Protein AF-X1NJM7-F1 (afdb_monomer)

Nearest PDB structures (foldseek):
  5odr-assembly1_A  TM=9.611E-01  e=4.217E-28  Methanothermococcus thermolithotrophicus DSM 2095
  7bke-assembly1_a  TM=9.253E-01  e=6.934E-24  Methanospirillum hungatei JF-1
  7bkd-assembly1_a  TM=9.242E-01  e=1.992E-22  Methanospirillum hungatei JF-1
  6tjr-assembly1_B  TM=9.266E-01  e=6.139E-17  Hyphomicrobium denitrificans
  3l8k-assembly1_A-2  TM=6.359E-01  e=6.821E-04  Saccharolobus solfataricus

Foldseek 3Di:
DQQDPPPPVVPDDCVVVDPDDDDFDAQVQLVRLDGDGQWAQNFPPDVVRDIDGNLVRDCCNVPHNVPDPPVCVVPPVNPDDPPDDDDDDDDDDPDDDDDPDDDWDDLVVVVQACPVNQQQEAALSNLVLCCDCRHPPNRACAGSVPGDHKQEEEEAPQRVDCDPVHNHHLLCLLQSLLVSLVSSCVNPVNHAYEYEAQDRRQPDDCSVVSVVVSVVSVHHYFNWHFRGWDADVPLSWIWTWTAGPVRDIDTDTIRHYYYSTGD

Mean predicted aligned error: 6.22 Å

Organism: NCBI:txid412755

Sequence (263 aa):
GACKVVCPVDTVDLSKVTLRKPRPIKSEFDMGLAPRSSIYIPYPQAVPKIPVIDRETCIHFLKGGDICKSCENFCEAKAIDYEQKDEIKEVDVGAVILSPGFELFDANKKKELGYDRYPNVVSSMQFERILSASGPYIGQLLRPSDEKHPRKVAFIQCVGSREVDQNYCSSVCCMYATKEAIIAKEHQPDLECSIFYIDIRAFGKGFEQYYERAKELGIKYVRCRPSSIKEIPATKNLIVTYHDEKNELQEEEFGMVALSCGL

InterPro domains:
  IPR036188 FAD/NAD(P)-binding domain superfamily [SSF51905] (19-262)
  IPR039650 H(2):CoB-CoM heterodisulfide,ferredoxin reductase subunit A-like [PTHR43498] (21-245)

Radius of gyration: 22.22 Å; Cα contacts (8 Å, |Δi|>4): 422; chains: 1; bounding box: 60×48×60 Å

Solvent-accessible surface area (backbone atoms only — not comparable to full-atom values): 15674 Å² total; per-residue (Å²): 114,63,72,60,61,73,55,96,74,70,80,64,69,56,77,83,76,40,93,65,81,82,80,73,47,58,22,73,81,40,64,55,74,28,70,46,38,29,60,39,54,88,47,99,83,41,82,75,84,58,73,46,73,43,59,92,61,26,56,21,69,71,74,42,66,86,77,45,61,68,68,55,80,71,38,88,83,66,77,76,65,92,82,73,72,92,78,89,79,88,76,95,71,97,76,86,83,92,78,91,79,82,59,73,42,70,54,66,81,41,64,50,59,27,40,89,76,36,64,28,32,38,44,43,70,39,49,52,28,31,53,26,67,92,25,77,48,56,31,41,67,52,28,75,74,75,68,43,71,50,60,27,40,37,35,40,53,56,37,70,22,65,38,90,95,38,69,50,74,58,77,47,46,58,52,52,52,52,47,52,50,49,52,49,28,73,75,36,76,85,44,42,36,38,39,29,27,87,73,86,60,48,85,54,94,65,32,50,62,50,53,51,50,37,44,76,72,60,41,42,76,43,78,26,77,66,74,40,45,46,72,42,86,89,78,54,29,34,37,42,35,35,47,48,97,86,67,48,85,42,76,48,79,22,38,30,36,35,35,26,46,16,93

Secondary structure (DSSP, 8-state):
-TT--S-TT--S-GGGT-SSPP-PEEPTTTTTSSEE-SEE-SSTT-SS---EE-TTT-HHHHH-TTS--HHHHH-TT----TT----------S------------GGG-GGGTTTTSTTEEEHHHHHHHH-TTSTTTT----TTTSPPPSEEEEEEEETSSSSSS-S--SSHHHHHHHHHHHHHHH-TT-EEEEE-S-----STTHHHHHHHHHHTT-EEE-----EEEE-TTT--EEEEEE-TT--EEEEEESEEEEEE--

Structure (mmCIF, N/CA/C/O backbone):
data_AF-X1NJM7-F1
#
_entry.id   AF-X1NJM7-F1
#
loop_
_atom_site.group_PDB
_atom_site.id
_atom_site.type_symbol
_atom_site.label_atom_id
_atom_site.label_alt_id
_atom_site.label_comp_id
_atom_site.label_asym_id
_atom_site.label_entity_id
_atom_site.label_seq_id
_atom_site.pdbx_PDB_ins_code
_atom_site.Cartn_x
_atom_site.Cartn_y
_atom_site.Cartn_z
_atom_site.occupancy
_atom_site.B_iso_or_equiv
_atom_site.auth_seq_id
_atom_site.auth_comp_id
_atom_site.auth_asym_id
_atom_site.auth_atom_id
_atom_site.pdbx_PDB_model_num
ATOM 1 N N . GLY A 1 1 ? 26.100 -12.129 -3.799 1.00 38.66 1 GLY A N 1
ATOM 2 C CA . GLY A 1 1 ? 25.976 -10.852 -4.529 1.00 38.66 1 GLY A CA 1
ATOM 3 C C . GLY A 1 1 ? 24.511 -10.513 -4.719 1.00 38.66 1 GLY A C 1
ATOM 4 O O . GLY A 1 1 ? 23.690 -11.406 -4.556 1.00 38.66 1 GLY A O 1
ATOM 5 N N . ALA A 1 2 ? 24.201 -9.258 -5.047 1.00 41.62 2 ALA A N 1
ATOM 6 C CA . ALA A 1 2 ? 22.858 -8.659 -5.129 1.00 41.62 2 ALA A CA 1
ATOM 7 C C . ALA A 1 2 ? 21.846 -9.347 -6.082 1.00 41.62 2 ALA A C 1
ATOM 9 O O . ALA A 1 2 ? 20.680 -8.975 -6.116 1.00 41.62 2 ALA A O 1
ATOM 10 N N . CYS A 1 3 ? 22.260 -10.388 -6.812 1.00 45.06 3 CYS A N 1
ATOM 11 C CA . CYS A 1 3 ? 21.383 -11.213 -7.652 1.00 45.06 3 CYS A CA 1
ATOM 12 C C . CYS A 1 3 ? 20.912 -12.510 -6.972 1.00 45.06 3 CYS A C 1
ATOM 14 O O . CYS A 1 3 ? 20.221 -13.310 -7.593 1.00 45.06 3 CYS A O 1
ATOM 16 N N . LYS A 1 4 ? 21.276 -12.742 -5.704 1.00 45.34 4 LYS A N 1
ATOM 17 C CA . LYS A 1 4 ? 20.688 -13.822 -4.915 1.00 45.34 4 LYS A CA 1
ATOM 18 C C . LYS A 1 4 ? 19.403 -13.292 -4.282 1.00 45.34 4 LYS A C 1
ATOM 20 O O . LYS A 1 4 ? 19.452 -12.709 -3.201 1.00 45.34 4 LYS A O 1
ATOM 25 N N . VAL A 1 5 ? 18.265 -13.532 -4.942 1.00 48.22 5 VAL A N 1
ATOM 26 C CA . VAL A 1 5 ? 17.050 -13.885 -4.192 1.00 48.22 5 VAL A CA 1
ATOM 27 C C . VAL A 1 5 ? 17.524 -14.959 -3.224 1.00 48.22 5 VAL A C 1
ATOM 29 O O . VAL A 1 5 ? 18.094 -15.958 -3.674 1.00 48.22 5 VAL A O 1
ATOM 32 N N . VAL A 1 6 ? 17.480 -14.664 -1.921 1.00 41.25 6 VAL A N 1
ATOM 33 C CA . VAL A 1 6 ? 17.869 -15.593 -0.853 1.00 41.25 6 VAL A CA 1
ATOM 34 C C . VAL A 1 6 ? 17.368 -16.967 -1.273 1.00 41.25 6 VAL A C 1
ATOM 36 O O . VAL A 1 6 ? 16.200 -17.089 -1.615 1.00 41.25 6 VAL A O 1
ATOM 39 N N . CYS A 1 7 ? 18.311 -17.902 -1.428 1.00 33.78 7 CYS A N 1
ATOM 40 C CA . CYS A 1 7 ? 18.122 -19.210 -2.052 1.00 33.78 7 CYS A CA 1
ATOM 41 C C . CYS A 1 7 ? 16.678 -19.702 -1.839 1.00 33.78 7 CYS A C 1
ATOM 43 O O . CYS A 1 7 ? 16.351 -19.978 -0.690 1.00 33.78 7 CYS A O 1
ATOM 45 N N . PRO A 1 8 ? 15.815 -19.802 -2.872 1.00 35.88 8 PRO A N 1
ATOM 46 C CA . PRO A 1 8 ? 14.386 -20.104 -2.681 1.00 35.88 8 PRO A CA 1
ATOM 47 C C . PRO A 1 8 ? 14.126 -21.516 -2.123 1.00 35.88 8 PRO A C 1
ATOM 49 O O . PRO A 1 8 ? 12.986 -21.940 -1.993 1.00 35.88 8 PRO A O 1
ATOM 52 N N . VAL A 1 9 ? 15.199 -22.249 -1.820 1.00 32.56 9 VAL A N 1
ATOM 53 C CA . VAL A 1 9 ? 15.246 -23.616 -1.306 1.00 32.56 9 VAL A CA 1
ATOM 54 C C . VAL A 1 9 ? 16.167 -23.737 -0.074 1.00 32.56 9 VAL A C 1
ATOM 56 O O . VAL A 1 9 ? 16.620 -24.835 0.236 1.00 32.56 9 VAL A O 1
ATOM 59 N N . ASP A 1 10 ? 16.510 -22.622 0.597 1.00 41.59 10 ASP A N 1
ATOM 60 C CA . ASP A 1 10 ? 17.305 -22.553 1.847 1.00 41.59 10 ASP A CA 1
ATOM 61 C C . ASP A 1 10 ? 18.642 -23.327 1.851 1.00 41.59 10 ASP A C 1
ATOM 63 O O . ASP A 1 10 ? 19.262 -23.572 2.884 1.00 41.59 10 ASP A O 1
ATOM 67 N N . THR A 1 11 ? 19.167 -23.677 0.679 1.00 37.62 11 THR A N 1
ATOM 68 C CA . THR A 1 11 ? 20.306 -24.603 0.555 1.00 37.62 11 THR A CA 1
ATOM 69 C C . THR A 1 11 ? 21.649 -23.948 0.873 1.00 37.62 11 THR A C 1
ATOM 71 O O . THR A 1 11 ? 22.675 -24.619 0.957 1.00 37.62 11 THR A O 1
ATOM 74 N N . VAL A 1 12 ? 21.679 -22.622 1.035 1.00 45.59 12 VAL A N 1
ATOM 75 C CA . VAL A 1 12 ? 22.904 -21.879 1.331 1.00 45.59 12 VAL A CA 1
ATOM 76 C C . VAL A 1 12 ? 22.687 -20.957 2.516 1.00 45.59 12 VAL A C 1
ATOM 78 O O . VAL A 1 12 ? 22.125 -19.869 2.381 1.00 45.59 12 VAL A O 1
ATOM 81 N N . ASP A 1 13 ? 23.244 -21.375 3.644 1.00 51.91 13 ASP A N 1
ATOM 82 C CA . ASP A 1 13 ? 23.342 -20.582 4.859 1.00 51.91 13 ASP A CA 1
ATOM 83 C C . ASP A 1 13 ? 24.262 -19.365 4.641 1.00 51.91 13 ASP A C 1
ATOM 85 O O . ASP A 1 13 ? 25.486 -19.475 4.529 1.00 51.91 13 ASP A O 1
ATOM 89 N N . LEU A 1 14 ? 23.654 -18.180 4.550 1.00 53.22 14 LEU A N 1
ATOM 90 C CA . LEU A 1 14 ? 24.351 -16.912 4.322 1.00 53.22 14 LEU A CA 1
ATOM 91 C C . LEU A 1 14 ? 25.216 -16.481 5.514 1.00 53.22 14 LEU A C 1
ATOM 93 O O . LEU A 1 14 ? 26.167 -15.724 5.303 1.00 53.22 14 LEU A O 1
ATOM 97 N N . SER A 1 15 ? 24.953 -16.993 6.724 1.00 57.44 15 SER A N 1
ATOM 98 C CA . SER A 1 15 ? 25.778 -16.716 7.910 1.00 57.44 15 SER A CA 1
ATOM 99 C C . SER A 1 15 ? 27.194 -17.287 7.779 1.00 57.44 15 SER A C 1
ATOM 101 O O . SER A 1 15 ? 28.139 -16.748 8.352 1.00 57.44 15 SER A O 1
ATOM 103 N N . LYS A 1 16 ? 27.361 -18.316 6.937 1.00 52.12 16 LYS A N 1
ATOM 104 C CA . LYS A 1 16 ? 28.657 -18.925 6.602 1.00 52.12 16 LYS A CA 1
ATOM 105 C C . LYS A 1 16 ? 29.418 -18.178 5.503 1.00 52.12 16 LYS A C 1
ATOM 107 O O . LYS A 1 16 ? 30.585 -18.470 5.271 1.00 52.12 16 LYS A O 1
ATOM 112 N N . VAL A 1 17 ? 28.771 -17.233 4.813 1.00 55.84 17 VAL A N 1
ATOM 113 C CA . VAL A 1 17 ? 29.338 -16.503 3.662 1.00 55.84 17 VAL A CA 1
ATOM 114 C C . VAL A 1 17 ? 29.659 -15.052 4.017 1.00 55.84 17 VAL A C 1
ATOM 116 O O . VAL A 1 17 ? 30.619 -14.481 3.502 1.00 55.84 17 VAL A O 1
ATOM 119 N N . THR A 1 18 ? 28.873 -14.421 4.890 1.00 54.53 18 THR A N 1
ATOM 120 C CA . THR A 1 18 ? 29.151 -13.060 5.347 1.00 54.53 18 THR A CA 1
ATOM 121 C C . THR A 1 18 ? 28.592 -12.796 6.741 1.00 54.53 18 THR A C 1
ATOM 123 O O . THR A 1 18 ? 27.470 -13.172 7.062 1.00 54.53 18 THR A O 1
ATOM 126 N N . LEU A 1 19 ? 29.370 -12.077 7.554 1.00 58.91 19 LEU A N 1
ATOM 127 C CA . LEU A 1 19 ? 28.942 -11.580 8.867 1.00 58.91 19 LEU A CA 1
ATOM 128 C C . LEU A 1 19 ? 27.980 -10.381 8.761 1.00 58.91 19 LEU A C 1
ATOM 130 O O . LEU A 1 19 ? 27.402 -9.958 9.760 1.00 58.91 19 LEU A O 1
ATOM 134 N N . ARG A 1 20 ? 27.819 -9.788 7.568 1.00 59.06 20 ARG A N 1
ATOM 135 C CA . ARG A 1 20 ? 26.927 -8.641 7.356 1.00 59.06 20 ARG A CA 1
ATOM 136 C C . ARG A 1 20 ? 25.545 -9.126 6.939 1.00 59.06 20 ARG A C 1
ATOM 138 O O . ARG A 1 20 ? 25.411 -9.796 5.919 1.00 59.06 20 ARG A O 1
ATOM 145 N N . LYS A 1 21 ? 24.508 -8.717 7.678 1.00 60.12 21 LYS A N 1
ATOM 146 C CA . LYS A 1 21 ? 23.117 -8.989 7.298 1.00 60.12 21 LYS A CA 1
ATOM 147 C C . LYS A 1 21 ? 22.850 -8.371 5.914 1.00 60.12 21 LYS A C 1
ATOM 149 O O . LYS A 1 21 ? 23.055 -7.161 5.759 1.00 60.12 21 LYS A O 1
ATOM 154 N N . PRO A 1 22 ? 22.447 -9.159 4.903 1.00 64.56 22 PRO A N 1
ATOM 155 C CA . PRO A 1 22 ? 22.150 -8.619 3.586 1.00 64.56 22 PRO A CA 1
ATOM 156 C C . PRO A 1 22 ? 20.999 -7.620 3.709 1.00 64.56 22 PRO A C 1
ATOM 158 O O . PRO A 1 22 ? 19.989 -7.906 4.352 1.00 64.56 22 PRO A O 1
ATOM 161 N N . ARG A 1 23 ? 21.165 -6.432 3.121 1.00 72.06 23 ARG A N 1
ATOM 162 C CA . ARG A 1 23 ? 20.067 -5.477 2.963 1.00 72.06 23 ARG A CA 1
ATOM 163 C C . ARG A 1 23 ? 19.338 -5.837 1.671 1.00 72.06 23 ARG A C 1
ATOM 165 O O . ARG A 1 23 ? 19.955 -5.706 0.613 1.00 72.06 23 ARG A O 1
ATOM 172 N N . PRO A 1 24 ? 18.098 -6.345 1.738 1.00 80.38 24 PRO A N 1
ATOM 173 C CA . PRO A 1 24 ? 17.343 -6.635 0.532 1.00 80.38 24 PRO A CA 1
ATOM 174 C C . PRO A 1 24 ? 17.036 -5.341 -0.222 1.00 80.38 24 PRO A C 1
ATOM 176 O O . PRO A 1 24 ? 16.770 -4.307 0.394 1.00 80.38 24 PRO A O 1
ATOM 179 N N . ILE A 1 25 ? 17.053 -5.415 -1.550 1.00 87.69 25 ILE A N 1
ATOM 180 C CA . ILE A 1 25 ? 16.510 -4.357 -2.403 1.00 87.69 25 ILE A CA 1
ATOM 181 C C . ILE A 1 25 ? 14.995 -4.483 -2.313 1.00 87.69 25 ILE A C 1
ATOM 183 O O . ILE A 1 25 ? 14.463 -5.569 -2.525 1.00 87.69 25 ILE A O 1
ATOM 187 N N . LYS A 1 26 ? 14.308 -3.409 -1.939 1.00 90.69 26 LYS A N 1
ATOM 188 C CA . LYS A 1 26 ? 12.853 -3.404 -1.775 1.00 90.69 26 LYS A CA 1
ATOM 189 C C . LYS A 1 26 ? 12.176 -3.246 -3.141 1.00 90.69 26 LYS A C 1
ATOM 191 O O . LYS A 1 26 ? 12.598 -2.407 -3.923 1.00 90.69 26 LYS A O 1
ATOM 196 N N . SER A 1 27 ? 11.154 -4.054 -3.413 1.00 92.94 27 SER A N 1
ATOM 197 C CA . SER A 1 27 ? 10.337 -3.973 -4.631 1.00 92.94 27 SER A CA 1
ATOM 198 C C . SER A 1 27 ? 9.467 -2.716 -4.601 1.00 92.94 27 SER A C 1
ATOM 200 O O . SER A 1 27 ? 8.659 -2.547 -3.689 1.00 92.94 27 SER A O 1
ATOM 202 N N . GLU A 1 28 ? 9.615 -1.841 -5.593 1.00 93.38 28 GLU A N 1
ATOM 203 C CA . GLU A 1 28 ? 8.786 -0.646 -5.773 1.00 93.38 28 GLU A CA 1
ATOM 204 C C . GLU A 1 28 ? 7.345 -1.042 -6.111 1.00 93.38 28 GLU A C 1
ATOM 206 O O . GLU A 1 28 ? 6.402 -0.469 -5.573 1.00 93.38 28 GLU A O 1
ATOM 211 N N . PHE A 1 29 ? 7.175 -2.085 -6.933 1.00 94.44 29 PHE A N 1
ATOM 212 C CA . PHE A 1 29 ? 5.866 -2.625 -7.305 1.00 94.44 29 PHE A CA 1
ATOM 213 C C . PHE A 1 29 ? 5.094 -3.179 -6.098 1.00 94.44 29 PHE A C 1
ATOM 215 O O . PHE A 1 29 ? 3.882 -3.006 -5.996 1.00 94.44 29 PHE A O 1
ATOM 222 N N . ASP A 1 30 ? 5.792 -3.807 -5.147 1.00 95.19 30 ASP A N 1
ATOM 223 C CA . ASP A 1 30 ? 5.197 -4.320 -3.905 1.00 95.19 30 ASP A CA 1
ATOM 224 C C . ASP A 1 30 ? 5.251 -3.315 -2.751 1.00 95.19 30 ASP A C 1
ATOM 226 O O . ASP A 1 30 ? 5.131 -3.699 -1.586 1.00 95.19 30 ASP A O 1
ATOM 230 N N . MET A 1 31 ? 5.449 -2.027 -3.052 1.00 94.75 31 MET A N 1
ATOM 231 C CA . MET A 1 31 ? 5.455 -0.939 -2.069 1.00 94.75 31 MET A CA 1
ATOM 232 C C . MET A 1 31 ? 6.424 -1.185 -0.896 1.00 94.75 31 MET A C 1
ATOM 234 O O . MET A 1 31 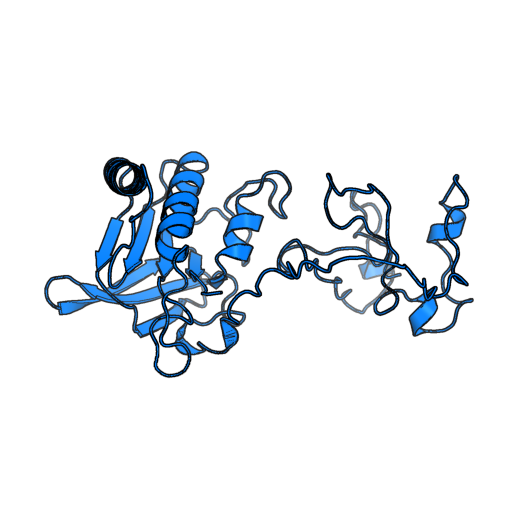? 6.162 -0.834 0.259 1.00 94.75 31 MET A O 1
ATOM 238 N N . GLY A 1 32 ? 7.547 -1.837 -1.194 1.00 92.88 32 GLY A N 1
ATOM 239 C CA . GLY A 1 32 ? 8.618 -2.166 -0.264 1.00 92.88 32 GLY A CA 1
ATOM 240 C C . GLY A 1 32 ? 8.329 -3.279 0.745 1.00 92.88 32 GLY A C 1
ATOM 241 O O . GLY A 1 32 ? 9.128 -3.450 1.670 1.00 92.88 32 GLY A O 1
ATOM 242 N N . LEU A 1 33 ? 7.236 -4.029 0.567 1.00 92.88 33 LEU A N 1
ATOM 243 C CA . LEU A 1 33 ? 6.871 -5.178 1.404 1.00 92.88 33 LEU A CA 1
ATOM 244 C C . LEU A 1 33 ? 7.690 -6.433 1.077 1.00 92.88 33 LEU A C 1
ATOM 246 O O . LEU A 1 33 ? 8.030 -7.194 1.978 1.00 92.88 33 LEU A O 1
ATOM 250 N N . ALA A 1 34 ? 8.034 -6.633 -0.198 1.00 91.31 34 ALA A N 1
ATOM 251 C CA . ALA A 1 34 ? 8.859 -7.752 -0.649 1.00 91.31 34 ALA A CA 1
ATOM 252 C C . ALA A 1 34 ? 10.243 -7.299 -1.137 1.00 91.31 34 ALA A C 1
ATOM 254 O O . ALA A 1 34 ? 10.409 -6.177 -1.632 1.00 91.31 34 ALA A O 1
ATOM 255 N N . PRO A 1 35 ? 11.254 -8.177 -1.032 1.00 89.94 35 PRO A N 1
ATOM 256 C CA . PRO A 1 35 ? 12.530 -7.976 -1.693 1.00 89.94 35 PRO A CA 1
ATOM 257 C C . PRO A 1 35 ? 12.433 -8.260 -3.203 1.00 89.94 35 PRO A C 1
ATOM 259 O O . PRO A 1 35 ? 11.665 -9.115 -3.636 1.00 89.94 35 PRO A O 1
ATOM 262 N N . ARG A 1 36 ? 13.295 -7.623 -3.998 1.00 87.88 36 ARG A N 1
ATOM 263 C CA . ARG A 1 36 ? 13.581 -7.980 -5.396 1.00 87.88 36 ARG A CA 1
ATOM 264 C C . ARG A 1 36 ? 15.084 -8.133 -5.633 1.00 87.88 36 ARG A C 1
ATOM 266 O O . ARG A 1 36 ? 15.906 -7.733 -4.809 1.00 87.88 36 ARG A O 1
ATOM 273 N N . SER A 1 37 ? 15.456 -8.718 -6.764 1.00 83.88 37 SER A N 1
ATOM 274 C CA . SER A 1 37 ? 16.838 -8.765 -7.254 1.00 83.88 37 SER A CA 1
ATOM 275 C C . SER A 1 37 ? 17.181 -7.541 -8.111 1.00 83.88 37 SER A C 1
ATOM 277 O O . SER A 1 37 ? 16.296 -6.853 -8.618 1.00 83.88 37 SER A O 1
ATOM 279 N N . SER A 1 38 ? 18.480 -7.280 -8.313 1.00 86.19 38 SER A N 1
ATOM 280 C CA . SER A 1 38 ? 18.936 -6.227 -9.241 1.00 86.19 38 SER A CA 1
ATOM 281 C C . SER A 1 38 ? 18.581 -6.516 -10.701 1.00 86.19 38 SER A C 1
ATOM 283 O O . SER A 1 38 ? 18.388 -5.584 -11.468 1.00 86.19 38 SER A O 1
ATOM 285 N N . ILE A 1 39 ? 18.484 -7.792 -11.088 1.00 87.81 39 ILE A N 1
ATOM 286 C CA . ILE A 1 39 ? 17.881 -8.211 -12.359 1.00 87.81 39 ILE A CA 1
ATOM 287 C C . ILE A 1 39 ? 16.496 -8.776 -12.066 1.00 87.81 39 ILE A C 1
ATOM 289 O O . ILE A 1 39 ? 16.384 -9.724 -11.289 1.00 87.81 39 ILE A O 1
ATOM 293 N N . TYR A 1 40 ? 15.442 -8.182 -12.610 1.00 88.25 40 TYR A N 1
ATOM 294 C CA . TYR A 1 40 ? 14.067 -8.538 -12.254 1.00 88.25 40 TYR A CA 1
ATOM 295 C C . TYR A 1 40 ? 13.096 -8.259 -13.402 1.00 88.25 40 TYR A C 1
ATOM 297 O O . TYR A 1 40 ? 13.412 -7.533 -14.340 1.00 88.25 40 TYR A O 1
ATOM 305 N N . ILE A 1 41 ? 11.908 -8.855 -13.323 1.00 89.38 41 ILE A N 1
ATOM 306 C CA . ILE A 1 41 ? 10.748 -8.472 -14.131 1.00 89.38 41 ILE A CA 1
ATOM 307 C C . ILE A 1 41 ? 9.829 -7.677 -13.192 1.00 89.38 41 ILE A C 1
ATOM 309 O O . ILE A 1 41 ? 9.587 -8.172 -12.090 1.00 89.38 41 ILE A O 1
ATOM 313 N N . PRO A 1 42 ? 9.320 -6.488 -13.578 1.00 87.38 42 PRO A N 1
ATOM 314 C CA . PRO A 1 42 ? 8.566 -5.618 -12.668 1.00 87.38 42 PRO A CA 1
ATOM 315 C C . PRO A 1 42 ? 7.395 -6.305 -11.956 1.00 87.38 42 PRO A C 1
ATOM 317 O O . PRO A 1 42 ? 7.202 -6.111 -10.762 1.00 87.38 42 PRO A O 1
ATOM 320 N N . TYR A 1 43 ? 6.637 -7.131 -12.682 1.00 89.94 43 TYR A N 1
ATOM 321 C CA . 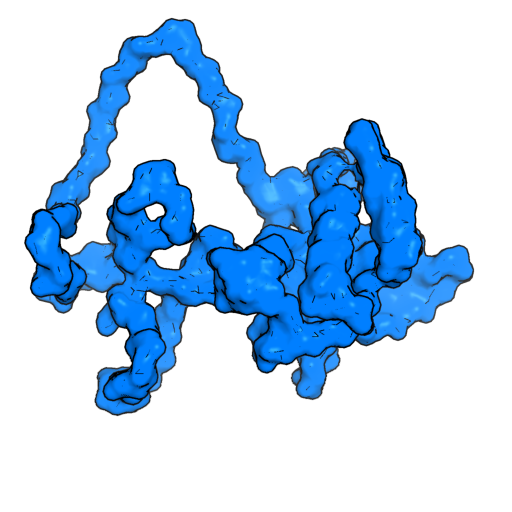TYR A 1 43 ? 5.574 -7.979 -12.142 1.00 89.94 43 TYR A CA 1
ATOM 322 C C . TYR A 1 43 ? 5.321 -9.183 -13.071 1.00 89.94 43 TYR A C 1
ATOM 324 O O . TYR A 1 43 ? 5.717 -9.144 -14.241 1.00 89.94 43 TYR A O 1
ATOM 332 N N . PRO A 1 44 ? 4.665 -10.268 -12.613 1.00 87.75 44 PRO A N 1
ATOM 333 C CA . PRO A 1 44 ? 4.607 -11.530 -13.367 1.00 87.75 44 PRO A CA 1
ATOM 334 C C . PRO A 1 44 ? 3.952 -11.442 -14.758 1.00 87.75 44 PRO A C 1
ATOM 336 O O . PRO A 1 44 ? 4.296 -12.216 -15.658 1.00 87.75 44 PRO A O 1
ATOM 339 N N . GLN A 1 45 ? 3.021 -10.502 -14.936 1.00 92.31 45 GLN A N 1
ATOM 340 C CA . GLN A 1 45 ? 2.278 -10.247 -16.174 1.00 92.31 45 GLN A CA 1
ATOM 341 C C . GLN A 1 45 ? 2.785 -9.011 -16.941 1.00 92.31 45 GLN A C 1
ATOM 343 O O . GLN A 1 45 ? 2.045 -8.473 -17.759 1.00 92.31 45 GLN A O 1
ATOM 348 N N . ALA A 1 46 ? 4.012 -8.543 -16.680 1.00 92.19 46 ALA A N 1
ATOM 349 C CA . ALA A 1 46 ? 4.569 -7.365 -17.346 1.00 92.19 46 ALA A CA 1
ATOM 350 C C . ALA A 1 46 ? 4.525 -7.474 -18.878 1.00 92.19 46 ALA A C 1
ATOM 352 O O . ALA A 1 46 ? 4.801 -8.534 -19.446 1.00 92.19 46 ALA A O 1
ATOM 353 N N . VAL A 1 47 ? 4.199 -6.358 -19.537 1.00 95.25 47 VAL A N 1
ATOM 354 C CA . VAL A 1 47 ? 4.188 -6.226 -20.998 1.00 95.25 47 VAL A CA 1
ATOM 355 C C . VAL A 1 47 ? 5.029 -5.006 -21.391 1.00 95.25 47 VAL A C 1
ATOM 357 O O . VAL A 1 47 ? 4.675 -3.895 -20.998 1.00 95.25 47 VAL A O 1
ATOM 360 N N . PRO A 1 48 ? 6.112 -5.180 -22.171 1.00 93.31 48 PRO A N 1
ATOM 361 C CA . PRO A 1 48 ? 6.683 -6.456 -22.619 1.00 93.31 48 PRO A CA 1
ATOM 362 C C . PRO A 1 48 ? 7.218 -7.308 -21.453 1.00 93.31 48 PRO A C 1
ATOM 364 O O . PRO A 1 48 ? 7.713 -6.781 -20.458 1.00 93.31 48 PRO A O 1
ATOM 367 N N . LYS A 1 49 ? 7.142 -8.642 -21.580 1.00 88.75 49 LYS A N 1
ATOM 368 C CA . LYS A 1 49 ? 7.604 -9.586 -20.545 1.00 88.75 49 LYS A CA 1
ATOM 369 C C . LYS A 1 49 ? 9.118 -9.795 -20.620 1.00 88.75 49 LYS A C 1
ATOM 371 O O . LYS A 1 49 ? 9.590 -10.887 -20.929 1.00 88.75 49 LYS A O 1
ATOM 376 N N . ILE A 1 50 ? 9.867 -8.725 -20.376 1.00 88.31 50 ILE A N 1
ATOM 377 C CA . ILE A 1 50 ? 11.330 -8.693 -20.445 1.00 88.31 50 ILE A CA 1
ATOM 378 C C . ILE A 1 50 ? 11.928 -8.305 -19.086 1.00 88.31 50 ILE A C 1
ATOM 380 O O . ILE A 1 50 ? 11.345 -7.486 -18.371 1.00 88.31 50 ILE A O 1
ATOM 384 N N . PRO A 1 51 ? 13.066 -8.900 -18.694 1.00 88.25 51 PRO A N 1
ATOM 385 C CA . PRO A 1 51 ? 13.772 -8.501 -17.488 1.00 88.25 51 PRO A CA 1
ATOM 386 C C . PRO A 1 51 ? 14.537 -7.192 -17.703 1.00 88.25 51 PRO A C 1
ATOM 388 O O . PRO A 1 51 ? 14.980 -6.889 -18.809 1.00 88.25 51 PRO A O 1
ATOM 391 N N . VAL A 1 52 ? 14.749 -6.457 -16.615 1.00 91.25 52 VAL A N 1
ATOM 392 C CA . VAL A 1 52 ? 15.572 -5.244 -16.566 1.00 91.25 52 VAL A CA 1
ATOM 393 C C . VAL A 1 52 ? 16.669 -5.397 -15.518 1.00 91.25 52 VAL A C 1
ATOM 395 O O . VAL A 1 52 ? 16.481 -6.074 -14.504 1.00 91.25 52 VAL A O 1
ATOM 398 N N . ILE A 1 53 ? 17.824 -4.776 -15.766 1.00 88.94 53 ILE A N 1
ATOM 399 C CA . ILE A 1 53 ? 18.903 -4.657 -14.781 1.00 88.94 53 ILE A CA 1
ATOM 400 C C . ILE A 1 53 ? 18.865 -3.245 -14.208 1.00 88.94 53 ILE A C 1
ATOM 402 O O . ILE A 1 53 ? 19.111 -2.267 -14.908 1.00 88.94 53 ILE A O 1
ATOM 406 N N . ASP A 1 54 ? 18.604 -3.156 -12.914 1.00 90.44 54 ASP A N 1
ATOM 407 C CA . ASP A 1 54 ? 18.709 -1.923 -12.152 1.00 90.44 54 ASP A CA 1
ATOM 408 C C . ASP A 1 54 ? 20.186 -1.600 -11.879 1.00 90.44 54 ASP A C 1
ATOM 410 O O . ASP A 1 54 ? 20.887 -2.298 -11.134 1.00 90.44 54 ASP A O 1
ATOM 414 N N . ARG A 1 55 ? 20.661 -0.532 -12.525 1.00 90.19 55 ARG A N 1
ATOM 415 C CA . ARG A 1 55 ? 22.054 -0.075 -12.468 1.00 90.19 55 ARG A CA 1
ATOM 416 C C . ARG A 1 55 ? 22.433 0.509 -11.111 1.00 90.19 55 ARG A C 1
ATOM 418 O O . ARG A 1 55 ? 23.604 0.445 -10.748 1.00 90.19 55 ARG A O 1
ATOM 425 N N . GL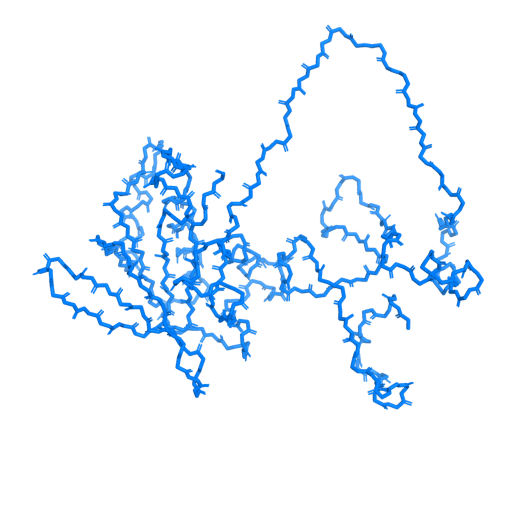U A 1 56 ? 21.469 1.022 -10.351 1.00 89.31 56 GLU A N 1
ATOM 426 C CA . GLU A 1 56 ? 21.707 1.647 -9.047 1.00 89.31 56 GLU A CA 1
ATOM 427 C C . GLU A 1 56 ? 21.922 0.615 -7.939 1.00 89.31 56 GLU A C 1
ATOM 429 O O . GLU A 1 56 ? 22.485 0.926 -6.891 1.00 89.31 56 GLU A O 1
ATOM 434 N N . THR A 1 57 ? 21.511 -0.635 -8.164 1.00 85.88 57 THR A N 1
ATOM 435 C CA . THR A 1 57 ? 21.682 -1.718 -7.186 1.00 85.88 57 THR A CA 1
ATOM 436 C C . THR A 1 57 ? 22.615 -2.831 -7.658 1.00 85.88 57 THR A C 1
ATOM 438 O O . THR A 1 57 ? 23.157 -3.582 -6.839 1.00 85.88 57 THR A O 1
ATOM 441 N N . CYS A 1 58 ? 22.843 -2.953 -8.966 1.00 83.31 58 CYS A N 1
ATOM 442 C CA . CYS A 1 58 ? 23.693 -3.991 -9.532 1.00 83.31 58 CYS A CA 1
ATOM 443 C C . CYS A 1 58 ? 25.178 -3.770 -9.195 1.00 83.31 58 CYS A C 1
ATOM 445 O O . CYS A 1 58 ? 25.782 -2.750 -9.521 1.00 83.31 58 CYS A O 1
ATOM 447 N N . ILE A 1 59 ? 25.811 -4.788 -8.600 1.00 83.69 59 ILE A N 1
ATOM 448 C CA . ILE A 1 59 ? 27.224 -4.736 -8.175 1.00 83.69 59 ILE A CA 1
ATOM 449 C C . ILE A 1 59 ? 28.179 -4.475 -9.349 1.00 83.69 59 ILE A C 1
ATOM 451 O O . ILE A 1 59 ? 29.194 -3.811 -9.146 1.00 83.69 59 ILE A O 1
ATOM 455 N N . HIS A 1 60 ? 27.855 -4.982 -10.543 1.00 82.81 60 HIS A N 1
ATOM 456 C CA . HIS A 1 60 ? 28.624 -4.747 -11.768 1.00 82.81 60 HIS A CA 1
ATOM 457 C C . HIS A 1 60 ? 28.831 -3.246 -12.010 1.00 82.81 60 HIS A C 1
ATOM 459 O O . HIS A 1 60 ? 29.960 -2.777 -12.121 1.00 82.81 60 HIS A O 1
ATOM 465 N N . PHE A 1 61 ? 27.732 -2.487 -12.008 1.00 85.75 61 PHE A N 1
ATOM 466 C CA . PHE A 1 61 ? 27.744 -1.050 -12.261 1.00 85.75 61 PHE A CA 1
ATOM 467 C C . PHE A 1 61 ? 28.251 -0.252 -11.052 1.00 85.75 61 PHE A C 1
ATOM 469 O O . PHE A 1 61 ? 28.968 0.728 -11.223 1.00 85.75 61 PHE A O 1
ATOM 476 N N . LEU A 1 62 ? 27.957 -0.696 -9.826 1.00 85.75 62 LEU A N 1
ATOM 477 C CA . LEU A 1 62 ? 28.348 0.024 -8.609 1.00 85.75 62 LEU A CA 1
ATOM 478 C C . LEU A 1 62 ? 29.836 -0.064 -8.253 1.00 85.75 62 LEU A C 1
ATOM 480 O O . LEU A 1 62 ? 30.360 0.850 -7.619 1.00 85.75 62 LEU A O 1
ATOM 484 N N . LYS A 1 63 ? 30.506 -1.187 -8.545 1.00 79.88 63 LYS A N 1
ATOM 485 C CA . LYS A 1 63 ? 31.878 -1.441 -8.065 1.00 79.88 63 LYS A CA 1
ATOM 486 C C . LYS A 1 63 ? 32.920 -1.628 -9.171 1.00 79.88 63 LYS A C 1
ATOM 488 O O . LYS A 1 63 ? 34.098 -1.736 -8.845 1.00 79.88 63 LYS A O 1
ATOM 493 N N . GLY A 1 64 ? 32.511 -1.641 -10.437 1.00 72.25 64 GLY A N 1
ATOM 494 C CA . GLY A 1 64 ? 33.385 -1.861 -11.590 1.00 72.25 64 GLY A CA 1
ATOM 495 C C . GLY A 1 64 ? 33.067 -3.183 -12.289 1.00 72.25 64 GLY A C 1
ATOM 496 O O . GLY A 1 64 ? 32.944 -4.225 -11.636 1.00 72.25 64 GLY A O 1
ATOM 497 N N . GLY A 1 65 ? 32.928 -3.125 -13.617 1.00 69.25 65 GLY A N 1
ATOM 498 C CA . GLY A 1 65 ? 32.264 -4.146 -14.438 1.00 69.25 65 GLY A CA 1
ATOM 499 C C . GLY A 1 65 ? 32.830 -5.568 -14.353 1.00 69.25 65 GLY A C 1
ATOM 500 O O . GLY A 1 65 ? 32.116 -6.541 -14.587 1.00 69.25 65 GLY A O 1
ATOM 501 N N . ASP A 1 66 ? 34.076 -5.751 -13.930 1.00 71.38 66 ASP A N 1
ATOM 502 C CA . ASP A 1 66 ? 34.670 -7.092 -13.846 1.00 71.38 66 ASP A CA 1
ATOM 503 C C . ASP A 1 66 ? 34.392 -7.821 -12.524 1.00 71.38 66 ASP A C 1
ATOM 505 O O . ASP A 1 66 ? 34.671 -9.011 -12.394 1.00 71.38 66 ASP A O 1
ATOM 509 N N . ILE A 1 67 ? 33.785 -7.153 -11.537 1.00 78.19 67 ILE A N 1
ATOM 510 C CA . ILE A 1 67 ? 33.548 -7.748 -10.212 1.00 78.19 67 ILE A CA 1
ATOM 511 C C . ILE A 1 67 ? 32.395 -8.757 -10.229 1.00 78.19 67 ILE A C 1
ATOM 513 O O . ILE A 1 67 ? 32.390 -9.712 -9.450 1.00 78.19 67 ILE A O 1
ATOM 517 N N . CYS A 1 68 ? 31.377 -8.542 -11.065 1.00 77.06 68 CYS A N 1
ATOM 518 C CA . CYS A 1 68 ? 30.183 -9.380 -11.070 1.00 77.06 68 CYS A CA 1
ATOM 519 C C . CYS A 1 68 ? 29.568 -9.475 -12.469 1.00 77.06 68 CYS A C 1
ATOM 521 O O . CYS A 1 68 ? 28.943 -8.530 -12.933 1.00 77.06 68 CYS A O 1
ATOM 523 N N . LYS A 1 69 ? 29.670 -10.656 -13.086 1.00 80.38 69 LYS A N 1
ATOM 524 C CA . LYS A 1 69 ? 28.975 -11.036 -14.335 1.00 80.38 69 LYS A CA 1
ATOM 525 C C . LYS A 1 69 ? 28.198 -12.347 -14.180 1.00 80.38 69 LYS A C 1
ATOM 527 O O . LYS A 1 69 ? 27.990 -13.111 -15.110 1.00 80.38 69 LYS A O 1
ATOM 532 N N . SER A 1 70 ? 27.781 -12.648 -12.948 1.00 81.50 70 SER A N 1
ATOM 533 C CA . SER A 1 70 ? 27.195 -13.953 -12.629 1.00 81.50 70 SER A CA 1
ATOM 534 C C . SER A 1 70 ? 25.931 -14.249 -13.433 1.00 81.50 70 SER A C 1
ATOM 536 O O . SER A 1 70 ? 25.739 -15.400 -13.794 1.00 81.50 70 SER A O 1
ATOM 538 N N . CYS A 1 71 ? 25.065 -13.262 -13.685 1.00 79.50 71 CYS A N 1
ATOM 539 C CA . CYS A 1 71 ? 23.827 -13.486 -14.434 1.00 79.50 71 CYS A CA 1
ATOM 540 C C . CYS A 1 71 ? 24.076 -13.798 -15.916 1.00 79.50 71 CYS A C 1
ATOM 542 O O . CYS A 1 71 ? 23.320 -14.580 -16.481 1.00 79.50 71 CYS A O 1
ATOM 544 N N . GLU A 1 72 ? 25.141 -13.262 -16.515 1.00 82.06 72 GLU A N 1
ATOM 545 C CA . GLU A 1 72 ? 25.555 -13.579 -17.887 1.00 82.06 72 GLU A CA 1
ATOM 546 C C . GLU A 1 72 ? 25.895 -15.068 -18.031 1.00 82.06 72 GLU A C 1
ATOM 548 O O . GLU A 1 72 ? 25.382 -15.733 -18.926 1.00 82.06 72 GLU A O 1
ATOM 553 N N . ASN A 1 73 ? 26.645 -15.624 -17.072 1.00 76.44 73 ASN A N 1
ATOM 554 C CA . ASN A 1 73 ? 27.044 -17.037 -17.076 1.00 76.44 73 ASN A CA 1
ATOM 555 C C . ASN A 1 73 ? 25.862 -18.024 -17.033 1.00 76.44 73 ASN A C 1
ATOM 557 O O . ASN A 1 73 ? 26.014 -19.166 -17.458 1.00 76.44 73 ASN A O 1
ATOM 561 N N . PHE A 1 74 ? 24.707 -17.611 -16.500 1.00 80.00 74 PHE A N 1
ATOM 562 C CA . PHE A 1 74 ? 23.494 -18.438 -16.424 1.00 80.00 74 PHE A CA 1
ATOM 563 C C . PHE A 1 74 ? 22.464 -18.095 -17.511 1.00 80.00 74 PHE A C 1
ATOM 565 O O . PHE A 1 74 ? 21.427 -18.749 -17.602 1.00 80.00 74 PHE A O 1
ATOM 572 N N . CYS A 1 75 ? 22.707 -17.064 -18.324 1.00 78.19 75 CYS A N 1
ATOM 573 C CA . CYS A 1 75 ? 21.780 -16.637 -19.362 1.00 78.19 75 CYS A CA 1
ATOM 574 C C . CYS A 1 75 ? 22.021 -17.432 -20.652 1.00 78.19 75 CYS A C 1
ATOM 576 O O . CYS A 1 75 ? 22.841 -17.053 -21.484 1.00 78.19 75 CYS A O 1
ATOM 578 N N . GLU A 1 76 ? 21.264 -18.511 -20.854 1.00 81.38 76 GLU A N 1
ATOM 579 C CA . GLU A 1 76 ? 21.360 -19.343 -22.068 1.00 81.38 76 GLU A CA 1
ATOM 580 C C . GLU A 1 76 ? 21.089 -18.552 -23.356 1.00 81.38 76 GLU A C 1
ATOM 582 O O . GLU A 1 76 ? 21.748 -18.761 -24.373 1.00 81.38 76 GLU A O 1
ATOM 587 N N . ALA A 1 77 ? 20.160 -17.594 -23.291 1.00 84.25 77 ALA A N 1
ATOM 588 C CA . ALA A 1 77 ? 19.820 -16.718 -24.407 1.00 84.25 77 ALA A CA 1
ATOM 589 C C . ALA A 1 77 ? 20.928 -15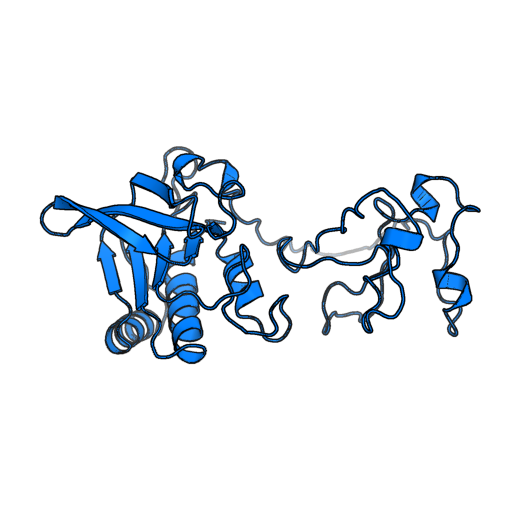.709 -24.756 1.00 84.25 77 ALA A C 1
ATOM 591 O O . ALA A 1 77 ? 20.827 -15.046 -25.785 1.00 84.25 77 ALA A O 1
ATOM 592 N N . LYS A 1 78 ? 21.957 -15.563 -23.903 1.00 85.75 78 LYS A N 1
ATOM 593 C CA . LYS A 1 78 ? 23.043 -14.576 -24.046 1.00 85.75 78 LYS A CA 1
ATOM 594 C C . LYS A 1 78 ? 22.523 -13.154 -24.296 1.00 85.75 78 LYS A C 1
ATOM 596 O O . LYS A 1 78 ? 23.079 -12.405 -25.088 1.00 85.75 78 LYS A O 1
ATOM 601 N N . ALA A 1 79 ? 21.424 -12.807 -23.628 1.00 87.25 79 ALA A N 1
ATOM 602 C CA . ALA A 1 79 ? 20.687 -11.565 -23.855 1.00 87.25 79 ALA A CA 1
ATOM 603 C C . ALA A 1 79 ? 21.171 -10.387 -22.990 1.00 87.25 79 ALA A C 1
ATOM 605 O O . ALA A 1 79 ? 20.659 -9.280 -23.123 1.00 87.25 79 ALA A O 1
ATOM 606 N N . ILE A 1 80 ? 22.102 -10.622 -22.061 1.00 87.44 80 ILE A N 1
ATOM 607 C CA . ILE A 1 80 ? 22.598 -9.587 -21.152 1.00 87.44 80 ILE A CA 1
ATOM 608 C C . ILE A 1 80 ? 23.690 -8.791 -21.860 1.00 87.44 80 ILE A C 1
ATOM 610 O O . ILE A 1 80 ? 24.748 -9.333 -22.161 1.00 87.44 80 ILE A O 1
ATOM 614 N N . ASP A 1 81 ? 23.430 -7.504 -22.068 1.00 90.94 81 ASP A N 1
ATOM 615 C CA . ASP A 1 81 ? 24.395 -6.539 -22.587 1.00 90.94 81 ASP A CA 1
ATOM 616 C C . ASP A 1 81 ? 24.641 -5.443 -21.540 1.00 90.94 81 ASP A C 1
ATOM 618 O O . ASP A 1 81 ? 23.760 -4.635 -21.238 1.00 90.94 81 ASP A O 1
ATOM 622 N N . TYR A 1 82 ? 25.840 -5.434 -20.953 1.00 89.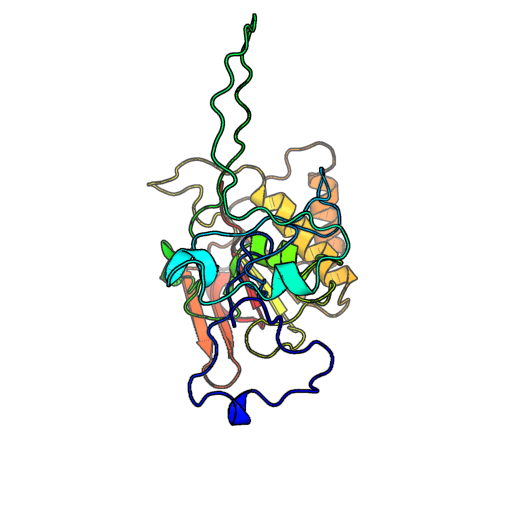44 82 TYR A N 1
ATOM 623 C CA . TYR A 1 82 ? 26.238 -4.426 -19.965 1.00 89.44 82 TYR A CA 1
ATOM 624 C C . TYR A 1 82 ? 26.620 -3.081 -20.599 1.00 89.44 82 TYR A C 1
ATOM 626 O O . TYR A 1 82 ? 26.604 -2.065 -19.905 1.00 89.44 82 TYR A O 1
ATOM 634 N N . GLU A 1 83 ? 26.923 -3.062 -21.898 1.00 92.31 83 GLU A N 1
ATOM 635 C CA . GLU A 1 83 ? 27.347 -1.873 -22.641 1.00 92.31 83 GLU A CA 1
ATOM 636 C C . GLU A 1 83 ? 26.175 -1.148 -23.314 1.00 92.31 83 GLU A C 1
ATOM 638 O O . GLU A 1 83 ? 26.382 -0.101 -23.932 1.00 92.31 83 GLU A O 1
ATOM 643 N N . GLN A 1 84 ? 24.945 -1.661 -23.175 1.00 92.81 84 GLN A N 1
ATOM 644 C CA . GLN A 1 84 ? 23.732 -1.025 -23.686 1.00 92.81 84 GLN A CA 1
ATOM 645 C C . GLN A 1 84 ? 23.656 0.443 -23.226 1.00 92.81 84 GLN A C 1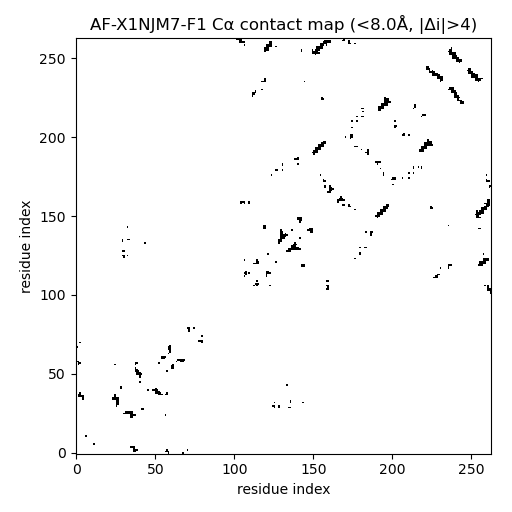
ATOM 647 O O . GLN A 1 84 ? 23.829 0.749 -22.042 1.00 92.81 84 GLN A O 1
ATOM 652 N N . LYS A 1 85 ? 23.373 1.370 -24.145 1.00 93.88 85 LYS A N 1
ATOM 653 C CA . LYS A 1 85 ? 23.248 2.809 -23.853 1.00 93.88 85 LYS A CA 1
ATOM 654 C C . LYS A 1 85 ? 21.857 3.315 -24.187 1.00 93.88 85 LYS A C 1
ATOM 656 O O . LYS A 1 85 ? 21.162 2.726 -25.013 1.00 93.88 85 LYS A O 1
ATOM 661 N N . ASP A 1 86 ? 21.495 4.420 -23.551 1.00 94.81 86 ASP A N 1
ATOM 662 C CA . ASP A 1 86 ? 20.269 5.137 -23.868 1.00 94.81 86 ASP A CA 1
ATOM 663 C C . ASP A 1 86 ? 20.336 5.648 -25.313 1.00 94.81 86 ASP A C 1
ATOM 665 O O . ASP A 1 86 ? 21.367 6.148 -25.771 1.00 94.81 86 ASP A O 1
ATOM 669 N N . GLU A 1 87 ? 19.227 5.507 -26.033 1.00 96.56 87 GLU A N 1
ATOM 670 C CA . GLU A 1 87 ? 19.082 5.925 -27.424 1.00 96.56 87 GLU A CA 1
ATOM 671 C C . GLU A 1 87 ? 18.074 7.075 -27.490 1.00 96.56 87 GLU A C 1
ATOM 673 O O . GLU A 1 87 ? 16.943 6.949 -27.016 1.00 96.56 87 GLU A O 1
ATOM 678 N N . ILE A 1 88 ? 18.470 8.195 -28.096 1.00 96.69 88 ILE A N 1
ATOM 679 C CA . ILE A 1 88 ? 17.555 9.305 -28.373 1.00 96.69 88 ILE A CA 1
ATOM 680 C C . ILE A 1 88 ? 16.886 9.030 -29.718 1.00 96.69 88 ILE A C 1
ATOM 682 O O . ILE A 1 88 ? 17.566 8.906 -30.734 1.00 96.69 88 ILE A O 1
ATOM 686 N N . LYS A 1 89 ? 15.553 8.942 -29.716 1.00 96.06 89 LYS A N 1
ATOM 687 C CA . LYS A 1 89 ? 14.745 8.733 -30.923 1.00 96.06 89 LYS A CA 1
ATOM 688 C C . LYS A 1 89 ? 13.982 9.999 -31.271 1.00 96.06 89 LYS A C 1
ATOM 690 O O . LYS A 1 89 ? 13.216 10.502 -30.452 1.00 96.06 89 LYS A O 1
ATOM 695 N N . GLU A 1 90 ? 14.167 10.475 -32.494 1.00 96.38 90 GLU A N 1
ATOM 696 C CA . GLU A 1 90 ? 13.354 11.542 -33.072 1.00 96.38 90 GLU A CA 1
ATOM 697 C C . GLU A 1 90 ? 12.101 10.928 -33.701 1.00 96.38 90 GLU A C 1
ATOM 699 O O . GLU A 1 90 ? 12.181 9.940 -34.435 1.00 96.38 90 GLU A O 1
ATOM 704 N N . VAL A 1 91 ? 10.930 11.472 -33.366 1.00 96.50 91 VAL A N 1
ATOM 705 C CA . VAL A 1 91 ? 9.640 10.974 -33.852 1.00 96.50 91 VAL A CA 1
ATOM 706 C C . VAL A 1 91 ? 8.789 12.159 -34.286 1.00 96.50 91 VAL A C 1
ATOM 708 O O . VAL A 1 91 ? 8.439 13.008 -33.467 1.00 96.50 91 VAL A O 1
ATOM 711 N N . ASP A 1 92 ? 8.416 12.185 -35.562 1.00 96.81 92 ASP A N 1
ATOM 712 C CA . ASP A 1 92 ? 7.487 13.175 -36.098 1.00 96.81 92 ASP A CA 1
ATOM 713 C C . ASP A 1 92 ? 6.049 12.784 -35.750 1.00 96.81 92 ASP A C 1
ATOM 715 O O . ASP A 1 92 ? 5.533 11.755 -36.193 1.00 96.81 92 ASP A O 1
ATOM 719 N N . VAL A 1 93 ? 5.383 13.611 -34.946 1.00 97.81 93 VAL A N 1
ATOM 720 C CA . VAL A 1 93 ? 4.005 13.372 -34.500 1.00 97.81 93 VAL A CA 1
ATOM 721 C C . VAL A 1 93 ? 3.132 14.598 -34.726 1.00 97.81 93 VAL A C 1
ATOM 723 O O . VAL A 1 93 ? 3.574 15.734 -34.584 1.00 97.81 93 VAL A O 1
ATOM 726 N N . GLY A 1 94 ? 1.858 14.369 -35.050 1.00 98.31 94 GLY A N 1
ATOM 727 C CA . GLY A 1 94 ? 0.878 15.450 -35.211 1.00 98.31 94 GLY A CA 1
ATOM 728 C C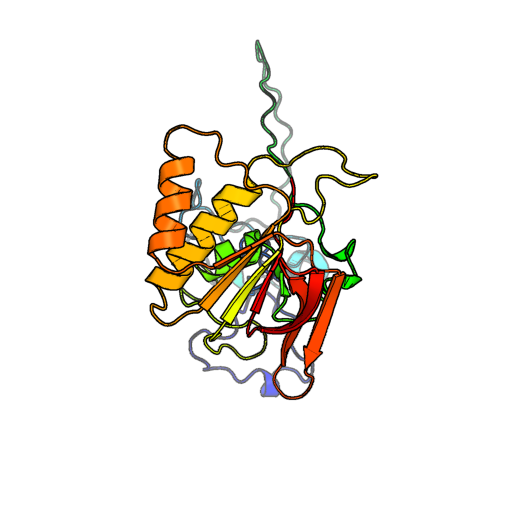 . GLY A 1 94 ? 0.268 15.944 -33.894 1.00 98.31 94 GLY A C 1
ATOM 729 O O . GLY A 1 94 ? -0.260 17.051 -33.844 1.00 98.31 94 GLY A O 1
ATOM 730 N N . ALA A 1 95 ? 0.313 15.132 -32.834 1.00 98.00 95 ALA A N 1
ATOM 731 C CA . ALA A 1 95 ? -0.239 15.458 -31.521 1.00 98.00 95 ALA A CA 1
ATOM 732 C C . ALA A 1 95 ? 0.445 14.645 -30.411 1.00 98.00 95 ALA A C 1
ATOM 734 O O . ALA A 1 95 ? 0.964 13.557 -30.660 1.00 98.00 95 ALA A O 1
ATOM 735 N N . VAL A 1 96 ? 0.390 15.159 -29.178 1.00 97.56 96 VAL A N 1
ATOM 736 C CA . VAL A 1 96 ? 0.904 14.507 -27.963 1.00 97.56 96 VAL A CA 1
ATOM 737 C C . VAL A 1 96 ? -0.216 14.425 -26.926 1.00 97.56 96 VAL A C 1
ATOM 739 O O . VAL A 1 96 ? -0.893 15.418 -26.666 1.00 97.56 96 VAL A O 1
ATOM 742 N N . ILE A 1 97 ? -0.401 13.248 -26.322 1.00 97.75 97 ILE A N 1
ATOM 743 C CA . ILE A 1 97 ? -1.342 13.021 -25.216 1.00 97.75 97 ILE A CA 1
ATOM 744 C C . ILE A 1 97 ? -0.526 12.799 -23.942 1.00 97.75 97 ILE A C 1
ATOM 746 O O . ILE A 1 97 ? 0.292 11.884 -23.885 1.00 97.75 97 ILE A O 1
ATOM 750 N N . LEU A 1 98 ? -0.751 13.623 -22.915 1.00 97.38 98 LEU A N 1
ATOM 751 C CA . LEU A 1 98 ? -0.105 13.463 -21.612 1.00 97.38 98 LEU A CA 1
ATOM 752 C C . LEU A 1 98 ? -0.970 12.588 -20.702 1.00 97.38 98 LEU A C 1
ATOM 754 O O . LEU A 1 98 ? -2.067 12.983 -20.312 1.00 97.38 98 LEU A O 1
ATOM 758 N N . SER A 1 99 ? -0.459 11.414 -20.338 1.00 97.38 99 SER A N 1
ATOM 759 C CA . SER A 1 99 ? -1.106 10.495 -19.393 1.00 97.38 99 SER A CA 1
ATOM 760 C C . SER A 1 99 ? -0.115 9.892 -18.378 1.00 97.38 99 SER A C 1
ATOM 762 O O . SER A 1 99 ? -0.037 8.668 -18.276 1.00 97.38 99 SER A O 1
ATOM 764 N N . PRO A 1 100 ? 0.666 10.710 -17.637 1.00 95.44 100 PRO A N 1
ATOM 765 C CA . PRO A 1 100 ? 1.663 10.206 -16.685 1.00 95.44 100 PRO A CA 1
ATOM 766 C C . PRO A 1 100 ? 1.045 9.552 -15.436 1.00 95.44 100 PRO A C 1
ATOM 768 O O . PRO A 1 100 ? 1.733 8.820 -14.734 1.00 95.44 100 PRO A O 1
ATOM 771 N N . GLY A 1 101 ? -0.246 9.784 -15.169 1.00 96.19 101 GLY A N 1
ATOM 772 C CA . GLY A 1 101 ? -0.954 9.212 -14.025 1.00 96.19 101 GLY A CA 1
ATOM 773 C C . GLY A 1 101 ? -0.891 10.102 -12.784 1.00 96.19 101 GLY A C 1
ATOM 774 O O . GLY A 1 101 ? -1.088 11.312 -12.884 1.00 96.19 101 GLY A O 1
ATOM 775 N N . PHE A 1 102 ? -0.677 9.483 -11.625 1.00 95.12 102 PHE A N 1
ATOM 776 C CA . PHE A 1 102 ? -0.650 10.117 -10.306 1.00 95.12 102 PHE A CA 1
ATOM 777 C C . PHE A 1 102 ? 0.428 9.470 -9.428 1.00 95.12 102 PHE A C 1
ATOM 779 O O . PHE A 1 102 ? 0.905 8.375 -9.729 1.00 95.12 102 PHE A O 1
ATOM 786 N N . GLU A 1 103 ? 0.753 10.115 -8.312 1.00 94.25 103 GLU A N 1
ATOM 787 C CA . GLU A 1 103 ? 1.562 9.539 -7.238 1.00 94.25 103 GLU A CA 1
ATOM 788 C C . GLU A 1 103 ? 0.711 9.412 -5.975 1.00 94.25 103 GLU A C 1
ATOM 790 O O . GLU A 1 103 ? -0.280 10.112 -5.813 1.00 94.25 103 GLU A O 1
ATOM 795 N N . LEU A 1 104 ? 1.056 8.489 -5.082 1.00 95.19 104 LEU A N 1
ATOM 796 C CA . LEU A 1 104 ? 0.341 8.364 -3.815 1.00 95.19 104 LEU A CA 1
ATOM 797 C C . LEU A 1 104 ? 0.862 9.406 -2.821 1.00 95.19 104 LEU A C 1
ATOM 799 O O . LEU A 1 104 ? 2.072 9.618 -2.713 1.00 95.19 104 LEU A O 1
ATOM 803 N N . PHE A 1 105 ? -0.027 9.985 -2.017 1.00 96.31 105 PHE A N 1
ATOM 804 C CA . PHE A 1 105 ? 0.374 10.840 -0.909 1.00 96.31 105 PHE A CA 1
ATOM 805 C C . PHE A 1 105 ? 1.350 10.124 0.042 1.00 96.31 105 PHE A C 1
ATOM 807 O O . PHE A 1 105 ? 1.066 9.041 0.564 1.00 96.31 105 PHE A O 1
ATOM 814 N N . ASP A 1 106 ? 2.477 10.780 0.331 1.00 95.19 106 ASP A N 1
ATOM 815 C CA . ASP A 1 106 ? 3.466 10.296 1.296 1.00 95.19 106 ASP A CA 1
ATOM 816 C C . ASP A 1 106 ? 2.951 10.403 2.741 1.00 95.19 106 ASP A C 1
ATOM 818 O O . ASP A 1 106 ? 3.008 11.457 3.386 1.00 95.19 106 ASP A O 1
ATOM 822 N N . ALA A 1 107 ? 2.488 9.271 3.271 1.00 95.19 107 ALA A N 1
ATOM 823 C CA . ALA A 1 107 ? 1.963 9.157 4.626 1.00 95.19 107 ALA A CA 1
ATOM 824 C C . ALA A 1 107 ? 2.997 9.444 5.731 1.00 95.19 107 ALA A C 1
ATOM 826 O O . ALA A 1 107 ? 2.590 9.735 6.857 1.00 95.19 107 ALA A O 1
ATOM 827 N N . ASN A 1 108 ? 4.309 9.469 5.449 1.00 94.44 108 ASN A N 1
ATOM 828 C CA . ASN A 1 108 ? 5.318 9.884 6.439 1.00 94.44 108 ASN A CA 1
ATOM 829 C C . ASN A 1 108 ? 5.150 11.341 6.881 1.00 94.44 108 ASN A C 1
ATOM 831 O O . ASN A 1 108 ? 5.565 11.720 7.981 1.00 94.44 108 ASN A O 1
ATOM 835 N N . LYS A 1 109 ? 4.492 12.166 6.058 1.00 94.69 109 LYS A N 1
ATOM 836 C CA . LYS A 1 109 ? 4.123 13.540 6.417 1.00 94.69 109 LYS A CA 1
ATOM 837 C C . LYS A 1 109 ? 3.093 13.589 7.556 1.00 94.69 109 LYS A C 1
ATOM 839 O O . LYS A 1 109 ? 2.955 14.631 8.192 1.00 94.69 109 LYS A O 1
ATOM 844 N N . LYS A 1 110 ? 2.415 12.473 7.853 1.00 94.38 110 LYS A N 1
ATOM 845 C CA . LYS A 1 110 ? 1.435 12.295 8.939 1.00 94.38 110 LYS A CA 1
ATOM 846 C C . LYS A 1 110 ? 2.015 11.463 10.076 1.00 94.38 110 LYS A C 1
ATOM 848 O O . LYS A 1 110 ? 1.634 10.318 10.318 1.00 94.38 110 LYS A O 1
ATOM 853 N N . LYS A 1 111 ? 2.971 12.058 10.792 1.00 94.50 111 LYS A N 1
ATOM 854 C CA . LYS A 1 111 ? 3.726 11.412 11.882 1.00 94.50 111 LYS A CA 1
ATOM 855 C C . LYS A 1 111 ? 2.832 10.868 13.001 1.00 94.50 111 LYS A C 1
ATOM 857 O O . LYS A 1 111 ? 3.179 9.878 13.647 1.00 94.50 111 LYS A O 1
ATOM 862 N N . GLU A 1 112 ? 1.692 11.506 13.235 1.00 94.44 112 GLU A N 1
ATOM 863 C CA . GLU A 1 112 ? 0.666 11.109 14.198 1.00 94.44 112 GLU A CA 1
ATOM 864 C C . GLU A 1 112 ? 0.016 9.759 13.864 1.00 94.44 112 GLU A C 1
ATOM 866 O O . GLU A 1 112 ? -0.421 9.054 14.773 1.00 94.44 112 GLU A O 1
ATOM 871 N N . LEU A 1 113 ? 0.024 9.361 12.588 1.00 96.69 113 LEU A N 1
ATOM 872 C CA . LEU A 1 113 ? -0.500 8.077 12.121 1.00 96.69 113 LEU A CA 1
ATOM 873 C C . LEU A 1 113 ? 0.562 6.969 12.136 1.00 96.69 113 LEU A C 1
ATOM 875 O O . LEU A 1 113 ? 0.228 5.800 12.023 1.00 96.69 113 LEU A O 1
ATOM 879 N N . GLY A 1 114 ? 1.842 7.300 12.328 1.00 95.94 114 GLY A N 1
ATOM 880 C CA . GLY A 1 114 ? 2.888 6.303 12.570 1.00 95.94 114 GLY A CA 1
ATOM 881 C C . GLY A 1 114 ? 3.248 5.408 11.379 1.00 95.94 114 GLY A C 1
ATOM 882 O O . GLY A 1 114 ? 3.812 4.339 11.604 1.00 95.94 114 GLY A O 1
ATOM 883 N N . TYR A 1 115 ? 2.963 5.836 10.146 1.00 96.88 115 TYR A N 1
ATOM 884 C CA . TYR A 1 115 ? 3.444 5.173 8.928 1.00 96.88 115 TYR A CA 1
ATOM 885 C C . TYR A 1 115 ? 4.979 5.065 8.919 1.00 96.88 115 TYR A C 1
ATOM 887 O O . TYR A 1 115 ? 5.650 5.968 9.420 1.00 96.88 115 TYR A O 1
ATOM 895 N N . ASP A 1 116 ? 5.519 3.945 8.421 1.00 92.75 116 ASP A N 1
ATOM 896 C CA . ASP A 1 116 ? 6.947 3.535 8.431 1.00 92.75 116 ASP A CA 1
ATOM 897 C C . ASP A 1 116 ? 7.592 3.379 9.830 1.00 92.75 116 ASP A C 1
ATOM 899 O O . ASP A 1 116 ? 8.552 2.630 10.012 1.00 92.75 116 ASP A O 1
ATOM 903 N N . ARG A 1 117 ? 7.026 4.007 10.868 1.00 95.81 117 ARG A N 1
ATOM 904 C CA . ARG A 1 117 ? 7.411 3.816 12.274 1.00 95.81 117 ARG A CA 1
ATOM 905 C C . ARG A 1 117 ? 6.831 2.529 12.858 1.00 95.81 117 ARG A C 1
ATOM 907 O O . ARG A 1 117 ? 7.515 1.841 13.612 1.00 95.81 117 ARG A O 1
ATOM 914 N N . TYR A 1 118 ? 5.566 2.240 12.564 1.00 97.94 118 TYR A N 1
ATOM 915 C CA . TYR A 1 118 ? 4.856 1.060 13.045 1.00 97.94 118 TYR A CA 1
ATOM 916 C C . TYR A 1 118 ? 4.641 0.090 11.880 1.00 97.94 118 TYR A C 1
ATOM 918 O O . TYR A 1 118 ? 3.932 0.445 10.940 1.00 97.94 118 TYR A O 1
ATOM 926 N N . PRO A 1 119 ? 5.193 -1.138 11.921 1.00 96.62 119 PRO A N 1
ATOM 927 C CA . PRO A 1 119 ? 5.134 -2.056 10.779 1.00 96.62 119 PRO A CA 1
ATOM 928 C C . PRO A 1 119 ? 3.711 -2.416 10.335 1.00 96.62 119 PRO A C 1
ATOM 930 O O . PRO A 1 119 ? 3.491 -2.724 9.172 1.00 96.62 119 PRO A O 1
ATOM 933 N N . ASN A 1 120 ? 2.744 -2.379 11.257 1.00 98.44 120 ASN A N 1
ATOM 934 C CA . ASN A 1 120 ? 1.346 -2.718 10.974 1.00 98.44 120 ASN A CA 1
ATOM 935 C C . ASN A 1 120 ? 0.493 -1.515 10.546 1.00 98.44 120 ASN A C 1
ATOM 937 O O . ASN A 1 120 ? -0.718 -1.665 10.380 1.00 98.44 120 ASN A O 1
ATOM 941 N N . VAL A 1 121 ? 1.094 -0.330 10.395 1.00 98.56 121 VAL A N 1
ATOM 942 C CA . VAL A 1 121 ? 0.469 0.813 9.723 1.00 98.56 121 VAL A CA 1
ATOM 943 C C . VAL A 1 121 ? 0.938 0.804 8.274 1.00 98.56 121 VAL A C 1
ATOM 945 O O . VAL A 1 121 ? 2.098 1.100 7.990 1.00 98.56 121 VAL A O 1
ATOM 948 N N . VAL A 1 122 ? 0.029 0.480 7.362 1.00 98.31 122 VAL A N 1
ATOM 949 C CA . VAL A 1 122 ? 0.308 0.347 5.929 1.00 98.31 122 VAL A CA 1
ATOM 950 C C . VAL A 1 122 ? -0.451 1.401 5.130 1.00 98.31 122 VAL A C 1
ATOM 952 O O . VAL A 1 122 ? -1.481 1.905 5.574 1.00 98.31 122 VAL A O 1
ATOM 955 N N . SER A 1 123 ? 0.040 1.756 3.947 1.00 98.12 123 SER A N 1
ATOM 956 C CA . SER A 1 123 ? -0.724 2.574 2.997 1.00 98.12 123 SER A CA 1
ATOM 957 C C . SER A 1 123 ? -1.781 1.722 2.294 1.00 98.12 123 SER A C 1
ATOM 959 O O . SER A 1 123 ? -1.664 0.497 2.252 1.00 98.12 123 SER A O 1
ATOM 961 N N . SER A 1 124 ? -2.794 2.352 1.700 1.00 96.88 124 SER A N 1
ATOM 962 C CA . SER A 1 124 ? -3.787 1.659 0.866 1.00 96.88 124 SER A CA 1
ATOM 963 C C . SER A 1 124 ? -3.127 0.844 -0.245 1.00 96.88 124 SER A C 1
ATOM 965 O O . SER A 1 124 ? -3.411 -0.335 -0.406 1.00 96.88 124 SER A O 1
ATOM 967 N N . MET A 1 125 ? -2.129 1.409 -0.930 1.00 97.38 125 MET A N 1
ATOM 968 C CA . MET A 1 125 ? -1.385 0.671 -1.955 1.00 97.38 125 MET A CA 1
ATOM 969 C C . MET A 1 125 ? -0.613 -0.525 -1.387 1.00 97.38 125 MET A C 1
ATOM 971 O O . MET A 1 125 ? -0.584 -1.574 -2.021 1.00 97.38 125 MET A O 1
ATOM 975 N N . GLN A 1 126 ? -0.017 -0.425 -0.194 1.00 97.94 126 GLN A N 1
ATOM 976 C CA . GLN A 1 126 ? 0.568 -1.598 0.468 1.00 97.94 126 GLN A CA 1
ATOM 977 C C . GLN A 1 126 ? -0.499 -2.651 0.777 1.00 97.94 126 GLN A C 1
ATOM 979 O O . GLN A 1 126 ? -0.273 -3.827 0.513 1.00 97.94 126 GLN A O 1
ATOM 984 N N . PHE A 1 127 ? -1.666 -2.240 1.273 1.00 98.19 127 PHE A N 1
ATOM 985 C CA . PHE A 1 127 ? -2.781 -3.139 1.563 1.00 98.19 127 PHE A CA 1
ATOM 986 C C . PHE A 1 127 ? -3.309 -3.848 0.301 1.00 98.19 127 PHE A C 1
ATOM 988 O O . PHE A 1 127 ? -3.521 -5.059 0.323 1.00 98.19 127 PHE A O 1
ATOM 995 N N . GLU A 1 128 ? -3.403 -3.153 -0.837 1.00 97.75 128 GLU A N 1
ATOM 996 C CA . GLU A 1 128 ? -3.688 -3.764 -2.146 1.00 97.75 128 GLU A CA 1
ATOM 997 C C . GLU A 1 128 ? -2.660 -4.833 -2.520 1.00 97.75 128 GLU A C 1
ATOM 999 O O . GLU A 1 128 ? -3.022 -5.918 -2.981 1.00 97.75 128 GLU A O 1
ATOM 1004 N N . ARG A 1 129 ? -1.364 -4.555 -2.321 1.00 97.62 129 ARG A N 1
ATOM 1005 C CA . ARG A 1 129 ? -0.311 -5.544 -2.585 1.00 97.62 129 ARG A CA 1
ATOM 1006 C C . ARG A 1 129 ? -0.438 -6.741 -1.641 1.00 97.62 129 ARG A C 1
ATOM 1008 O O . ARG A 1 129 ? -0.311 -7.862 -2.116 1.00 97.62 129 ARG A O 1
ATOM 1015 N N . ILE A 1 130 ? -0.761 -6.535 -0.362 1.00 97.56 130 ILE A N 1
ATOM 1016 C CA . ILE A 1 130 ? -1.010 -7.609 0.620 1.00 97.56 130 ILE A CA 1
ATOM 1017 C C . ILE A 1 130 ? -2.127 -8.550 0.144 1.00 97.56 130 ILE A C 1
ATOM 1019 O O . ILE A 1 130 ? -1.934 -9.763 0.113 1.00 97.56 130 ILE A O 1
ATOM 1023 N N . LEU A 1 131 ? -3.266 -7.994 -0.274 1.00 96.62 131 LEU A N 1
ATOM 1024 C CA . LEU A 1 131 ? -4.429 -8.764 -0.733 1.00 96.62 131 LEU A CA 1
ATOM 1025 C C . LEU A 1 131 ? -4.260 -9.368 -2.136 1.00 96.62 131 LEU A C 1
ATOM 1027 O O . LEU A 1 131 ? -5.044 -10.219 -2.553 1.00 96.62 131 LEU A O 1
ATOM 1031 N N . SER A 1 132 ? -3.261 -8.934 -2.901 1.00 96.12 132 SER A N 1
ATOM 1032 C CA . SER A 1 132 ? -3.053 -9.399 -4.268 1.00 96.12 132 SER A CA 1
ATOM 1033 C C . SER A 1 132 ? -2.537 -10.840 -4.306 1.00 96.12 132 SER A C 1
ATOM 1035 O O . SER A 1 132 ? -1.529 -11.168 -3.683 1.00 96.12 132 SER A O 1
ATOM 1037 N N . ALA A 1 133 ? -3.153 -11.688 -5.137 1.00 94.38 133 ALA A N 1
ATOM 1038 C CA . ALA A 1 133 ? -2.694 -13.063 -5.373 1.00 94.38 133 ALA A CA 1
ATOM 1039 C C . ALA A 1 133 ? -1.261 -13.142 -5.939 1.00 94.38 133 ALA A C 1
ATOM 1041 O O . ALA A 1 133 ? -0.548 -14.111 -5.700 1.00 94.38 133 ALA A O 1
ATOM 1042 N N . SER A 1 134 ? -0.821 -12.113 -6.671 1.00 93.56 134 SER A N 1
ATOM 1043 C CA . SER A 1 134 ? 0.561 -11.958 -7.145 1.00 93.56 134 SER A CA 1
ATOM 1044 C C . SER A 1 134 ? 1.365 -10.986 -6.275 1.00 93.56 134 SER A C 1
ATOM 1046 O O . SER A 1 134 ? 2.283 -10.328 -6.764 1.00 93.56 134 SER A O 1
ATOM 1048 N N . GLY A 1 135 ? 0.938 -10.793 -5.030 1.00 93.94 135 GLY A N 1
ATOM 1049 C CA . GLY A 1 135 ? 1.553 -9.927 -4.038 1.00 93.94 135 GLY A CA 1
ATOM 1050 C C . GLY A 1 135 ? 2.568 -10.632 -3.142 1.00 93.94 135 GLY A C 1
ATOM 1051 O O . GLY A 1 135 ? 2.719 -11.853 -3.217 1.00 93.94 135 GLY A O 1
ATOM 1052 N N . PRO A 1 136 ? 3.232 -9.870 -2.254 1.00 93.19 136 PRO A N 1
ATOM 1053 C CA . PRO A 1 136 ? 4.233 -10.367 -1.306 1.00 93.19 136 PRO A CA 1
ATOM 1054 C C . PRO A 1 136 ? 3.745 -11.536 -0.443 1.00 93.19 136 PRO A C 1
ATOM 1056 O O . PRO A 1 136 ? 4.527 -12.425 -0.125 1.00 93.19 136 PRO A O 1
ATOM 1059 N N . TYR A 1 137 ? 2.458 -11.546 -0.088 1.00 94.44 137 TYR A N 1
ATOM 1060 C CA . TYR A 1 137 ? 1.850 -12.558 0.778 1.00 94.44 137 TYR A CA 1
ATOM 1061 C C . TYR A 1 137 ? 0.905 -13.506 0.026 1.00 94.44 137 TYR A C 1
ATOM 1063 O O . TYR A 1 137 ? 0.137 -14.230 0.653 1.00 94.44 137 TYR A O 1
ATOM 1071 N N . ILE A 1 138 ? 0.947 -13.520 -1.316 1.00 92.81 138 ILE A N 1
ATOM 1072 C CA . ILE A 1 138 ? 0.167 -14.445 -2.164 1.00 92.81 138 ILE A CA 1
ATOM 1073 C C . ILE A 1 138 ? -1.339 -14.389 -1.817 1.00 92.81 138 ILE A C 1
ATOM 1075 O O . ILE A 1 138 ? -2.023 -15.401 -1.685 1.00 92.81 138 ILE A O 1
ATOM 1079 N N . GLY A 1 139 ? -1.854 -13.176 -1.607 1.00 92.75 139 GLY A N 1
ATOM 1080 C CA . GLY A 1 139 ? -3.248 -12.909 -1.248 1.00 92.75 139 GLY A CA 1
ATOM 1081 C C . GLY A 1 139 ? -3.612 -13.153 0.219 1.00 92.75 139 GLY A C 1
ATOM 1082 O O . GLY A 1 139 ? -4.753 -12.918 0.606 1.00 92.75 139 GLY A O 1
ATOM 1083 N N . GLN A 1 140 ? -2.684 -13.602 1.068 1.00 95.50 140 GLN A N 1
ATOM 1084 C CA . GLN A 1 140 ? -2.961 -13.754 2.495 1.00 95.50 140 GLN A CA 1
ATOM 1085 C C . GLN A 1 140 ? -2.882 -12.405 3.217 1.00 95.50 140 GLN A C 1
ATOM 1087 O O . GLN A 1 140 ? -1.880 -11.694 3.144 1.00 95.50 140 GLN A O 1
ATOM 1092 N N . LEU A 1 141 ? -3.928 -12.071 3.978 1.00 96.94 141 LEU A N 1
ATOM 1093 C CA . LEU A 1 141 ? -3.942 -10.886 4.833 1.00 96.94 141 LEU A CA 1
ATOM 1094 C C . LEU A 1 141 ? -3.053 -11.108 6.064 1.00 96.94 141 LEU A C 1
ATOM 1096 O O . LEU A 1 141 ? -3.520 -11.586 7.099 1.00 96.94 141 LEU A O 1
ATOM 1100 N N . LEU A 1 142 ? -1.772 -10.761 5.939 1.00 97.50 142 LEU A N 1
ATOM 1101 C CA . LEU A 1 142 ? -0.760 -10.944 6.977 1.00 97.50 142 LEU A CA 1
ATOM 1102 C C . LEU A 1 142 ? -0.181 -9.609 7.444 1.00 97.50 142 LEU A C 1
ATOM 1104 O O . LEU A 1 142 ? 0.063 -8.692 6.662 1.00 97.50 142 LEU A O 1
ATOM 1108 N N . ARG A 1 143 ? 0.065 -9.516 8.749 1.00 97.62 143 ARG A N 1
ATOM 1109 C CA . ARG A 1 143 ? 0.729 -8.383 9.394 1.00 97.62 143 ARG A CA 1
ATOM 1110 C C . ARG A 1 143 ? 2.204 -8.296 8.994 1.00 97.62 143 ARG A C 1
ATOM 1112 O O . ARG A 1 143 ? 2.926 -9.263 9.230 1.00 97.62 143 ARG A O 1
ATOM 1119 N N . PRO A 1 144 ? 2.709 -7.143 8.515 1.00 96.31 144 PRO A N 1
ATOM 1120 C CA . PRO A 1 144 ? 4.128 -7.010 8.187 1.00 96.31 144 PRO A CA 1
ATOM 1121 C C . PRO A 1 144 ? 5.078 -7.213 9.374 1.00 96.31 144 PRO A C 1
ATOM 1123 O O . PRO A 1 144 ? 6.250 -7.512 9.168 1.00 96.31 144 PRO A O 1
ATOM 1126 N N . SER A 1 145 ? 4.611 -7.045 10.620 1.00 96.75 145 SER A N 1
ATOM 1127 C CA . SER A 1 145 ? 5.464 -7.236 11.801 1.00 96.75 145 SER A CA 1
ATOM 1128 C C . SER A 1 145 ? 5.837 -8.688 12.088 1.00 96.75 145 SER A C 1
ATOM 1130 O O . SER A 1 145 ? 6.925 -8.940 12.602 1.00 96.75 145 SER A O 1
ATOM 1132 N N . ASP A 1 146 ? 4.899 -9.613 11.885 1.00 95.81 146 ASP A N 1
ATOM 1133 C CA . ASP A 1 146 ? 4.978 -10.978 12.422 1.00 95.81 146 ASP A CA 1
ATOM 1134 C C . ASP A 1 146 ? 4.311 -12.040 11.539 1.00 95.81 146 ASP A C 1
ATOM 1136 O O . ASP A 1 146 ? 4.229 -13.194 11.952 1.00 95.81 146 ASP A O 1
ATOM 1140 N N . GLU A 1 147 ? 3.840 -11.657 10.350 1.00 96.31 147 GLU A N 1
ATOM 1141 C CA . GLU A 1 147 ? 3.197 -12.520 9.354 1.00 96.31 147 GLU A CA 1
ATOM 1142 C C . GLU A 1 147 ? 1.998 -13.307 9.903 1.00 96.31 147 GLU A C 1
ATOM 1144 O O . GLU A 1 147 ? 1.681 -14.403 9.449 1.00 96.31 147 GLU A O 1
ATOM 1149 N N . LYS A 1 148 ? 1.296 -12.744 10.894 1.00 96.94 148 LYS A N 1
ATOM 1150 C CA . LYS A 1 148 ? 0.057 -13.319 11.431 1.00 96.94 148 LYS A CA 1
ATOM 1151 C C . LYS A 1 148 ? -1.167 -12.624 10.863 1.00 96.94 148 LYS A C 1
ATOM 1153 O O . LYS A 1 148 ? -1.143 -11.429 10.570 1.00 96.94 148 LYS A O 1
ATOM 1158 N N . HIS A 1 149 ? -2.271 -13.358 10.809 1.00 97.44 149 HIS A N 1
ATOM 1159 C CA . HIS A 1 149 ? -3.575 -12.800 10.474 1.00 97.44 149 HIS A CA 1
ATOM 1160 C C . HIS A 1 149 ? -4.035 -11.776 11.532 1.00 97.44 149 HIS A C 1
ATOM 1162 O O . HIS A 1 149 ? -4.084 -12.106 12.726 1.00 97.44 149 HIS A O 1
ATOM 1168 N N . PRO A 1 150 ? -4.379 -10.533 11.144 1.00 97.69 150 PRO A N 1
ATOM 1169 C CA . PRO A 1 150 ? -4.981 -9.574 12.059 1.00 97.69 150 PRO A CA 1
ATOM 1170 C C . PRO A 1 150 ? -6.431 -9.978 12.357 1.00 97.69 150 PRO A C 1
ATOM 1172 O O . PRO A 1 150 ? -7.152 -10.420 11.472 1.00 97.69 150 PRO A O 1
ATOM 1175 N N . ARG A 1 151 ? -6.898 -9.797 13.599 1.00 97.69 151 ARG A N 1
ATOM 1176 C CA . ARG A 1 151 ? -8.326 -9.989 13.938 1.00 97.69 151 ARG A CA 1
ATOM 1177 C C . ARG A 1 151 ? -9.187 -8.765 13.624 1.00 97.69 151 ARG A C 1
ATOM 1179 O O . ARG A 1 151 ? -10.364 -8.908 13.311 1.00 97.69 151 ARG A O 1
ATOM 1186 N N . LYS A 1 152 ? -8.587 -7.574 13.707 1.00 98.50 152 LYS A N 1
ATOM 1187 C CA . LYS A 1 152 ? -9.233 -6.290 13.431 1.00 98.50 152 LYS A CA 1
ATOM 1188 C C . LYS A 1 152 ? -8.371 -5.433 12.508 1.00 98.50 152 LYS A C 1
ATOM 1190 O O . LYS A 1 152 ? -7.168 -5.308 12.761 1.00 98.50 152 LYS A O 1
ATOM 1195 N N . VAL A 1 153 ? -8.987 -4.815 11.502 1.00 98.75 153 VAL A N 1
ATOM 1196 C CA . VAL A 1 153 ? -8.356 -3.837 10.600 1.00 98.75 153 VAL A CA 1
ATOM 1197 C C . VAL A 1 153 ? -9.109 -2.511 10.658 1.00 98.75 153 VAL A C 1
ATOM 1199 O O . VAL A 1 153 ? -10.331 -2.471 10.508 1.00 98.75 153 VAL A O 1
ATOM 1202 N N . ALA A 1 154 ? -8.372 -1.420 10.846 1.00 98.75 154 ALA A N 1
ATOM 1203 C CA . ALA A 1 154 ? -8.899 -0.064 10.733 1.00 98.75 154 ALA A CA 1
ATOM 1204 C C . ALA A 1 154 ? -8.477 0.569 9.405 1.00 98.75 154 ALA A C 1
ATOM 1206 O O . ALA A 1 154 ? -7.309 0.508 9.039 1.00 98.75 154 ALA A O 1
ATOM 1207 N N . PHE A 1 155 ? -9.398 1.242 8.724 1.00 98.75 155 PHE A N 1
ATOM 1208 C CA . PHE A 1 155 ? -9.116 2.073 7.557 1.00 98.75 155 PHE A CA 1
ATOM 1209 C C . PHE A 1 155 ? -9.298 3.536 7.938 1.00 98.75 155 PHE A C 1
ATOM 1211 O O . PHE A 1 155 ? -10.359 3.915 8.432 1.00 98.75 155 PHE A O 1
ATOM 1218 N N . ILE A 1 156 ? -8.289 4.371 7.703 1.00 98.50 156 ILE A N 1
ATOM 1219 C CA . ILE A 1 156 ? -8.351 5.804 8.018 1.00 98.50 156 ILE A CA 1
ATOM 1220 C C . ILE A 1 156 ? -8.496 6.592 6.728 1.00 98.50 156 ILE A C 1
ATOM 1222 O O . ILE A 1 156 ? -7.596 6.575 5.891 1.00 98.50 156 ILE A O 1
ATOM 1226 N N . GLN A 1 157 ? -9.622 7.284 6.571 1.00 98.38 157 GLN A N 1
ATOM 1227 C CA . GLN A 1 157 ? -9.920 8.066 5.376 1.00 98.38 157 GLN A CA 1
ATOM 1228 C C . GLN A 1 157 ? -9.239 9.432 5.353 1.00 98.38 157 GLN A C 1
ATOM 1230 O O . GLN A 1 157 ? -8.892 10.002 6.386 1.00 98.38 157 GLN A O 1
ATOM 1235 N N . CYS A 1 158 ? -9.159 9.997 4.144 1.00 97.38 158 CYS A N 1
ATOM 1236 C CA . CYS A 1 158 ? -8.685 11.361 3.891 1.00 97.38 158 CYS A CA 1
ATOM 1237 C C . CYS A 1 158 ? -7.241 11.614 4.366 1.00 97.38 158 CYS A C 1
ATOM 1239 O O . CYS A 1 158 ? -6.911 12.727 4.774 1.00 97.38 158 CYS A O 1
ATOM 1241 N N . VAL A 1 159 ? -6.368 10.601 4.319 1.00 97.50 159 VAL A N 1
ATOM 1242 C CA . VAL A 1 159 ? -4.955 10.772 4.680 1.00 97.50 159 VAL A CA 1
ATOM 1243 C C . VAL A 1 159 ? -4.262 11.536 3.555 1.00 97.50 159 VAL A C 1
ATOM 1245 O O . VAL A 1 159 ? -4.105 11.009 2.458 1.00 97.50 159 VAL A O 1
ATOM 1248 N N . GLY A 1 160 ? -3.890 12.793 3.810 1.00 96.19 160 GLY A N 1
ATOM 1249 C CA . GLY A 1 160 ? -3.377 13.671 2.755 1.00 96.19 160 GLY A CA 1
ATOM 1250 C C . GLY A 1 160 ? -4.470 14.115 1.785 1.00 96.19 160 GLY A C 1
ATOM 1251 O O . GLY A 1 160 ? -4.290 14.117 0.581 1.00 96.19 160 GLY A O 1
ATOM 1252 N N . SER A 1 161 ? -5.673 14.403 2.270 1.00 96.88 161 SER A N 1
ATOM 1253 C CA . SER A 1 161 ? -6.734 15.009 1.458 1.00 96.88 161 SER A CA 1
ATOM 1254 C C . SER A 1 161 ? -7.696 15.761 2.357 1.00 96.88 161 SER A C 1
ATOM 1256 O O . SER A 1 161 ? -7.920 15.365 3.499 1.00 96.88 161 SER A O 1
ATOM 1258 N N . ARG A 1 162 ? -8.342 16.801 1.825 1.00 95.44 162 ARG A N 1
ATOM 1259 C CA . ARG A 1 162 ? -9.262 17.673 2.571 1.00 95.44 162 ARG A CA 1
ATOM 1260 C C . ARG A 1 162 ? -8.583 18.294 3.797 1.00 95.44 162 ARG A C 1
ATOM 1262 O O . ARG A 1 162 ? -9.141 18.332 4.892 1.00 95.44 162 ARG A O 1
ATOM 1269 N N . GLU A 1 163 ? -7.364 18.770 3.588 1.00 90.31 163 GLU A N 1
ATOM 1270 C CA . GLU A 1 163 ? -6.541 19.472 4.571 1.00 90.31 163 GLU A CA 1
ATOM 1271 C C . GLU A 1 163 ? -6.086 20.827 4.031 1.00 90.31 163 GLU A C 1
ATOM 1273 O O . GLU A 1 163 ? -6.295 21.120 2.862 1.00 90.31 163 GLU A O 1
ATOM 1278 N N . VAL A 1 164 ? -5.447 21.656 4.857 1.00 88.31 164 VAL A N 1
ATOM 1279 C CA . VAL A 1 164 ? -5.001 22.997 4.437 1.00 88.31 164 VAL A CA 1
ATOM 1280 C C . VAL A 1 164 ? -4.062 22.926 3.227 1.00 88.31 164 VAL A C 1
ATOM 1282 O O . VAL A 1 164 ? -4.315 23.593 2.228 1.00 88.31 164 VAL A O 1
ATOM 1285 N N . ASP A 1 165 ? -3.043 22.064 3.287 1.00 88.75 165 ASP A N 1
ATOM 1286 C CA . ASP A 1 165 ? -2.041 21.934 2.219 1.00 88.75 165 ASP A CA 1
ATOM 1287 C C . ASP A 1 165 ? -2.546 21.128 1.009 1.00 88.75 165 ASP A C 1
ATOM 1289 O O . ASP A 1 165 ? -2.015 21.253 -0.092 1.00 88.75 165 ASP A O 1
ATOM 1293 N N . GLN A 1 166 ? -3.573 20.292 1.203 1.00 92.88 166 GLN A N 1
ATOM 1294 C CA . GLN A 1 166 ? -4.212 19.480 0.160 1.00 92.88 166 GLN A CA 1
ATOM 1295 C C . GLN A 1 166 ? -5.731 19.564 0.305 1.00 92.88 166 GLN A C 1
ATOM 1297 O O . GLN A 1 166 ? -6.398 18.656 0.807 1.00 92.88 166 GLN A O 1
ATOM 1302 N N . ASN A 1 167 ? -6.279 20.708 -0.101 1.00 94.94 167 ASN A N 1
ATOM 1303 C CA . ASN A 1 167 ? -7.669 21.099 0.159 1.00 94.94 167 ASN A CA 1
ATOM 1304 C C . ASN A 1 167 ? -8.700 20.473 -0.795 1.00 94.94 167 ASN A C 1
ATOM 1306 O O . ASN A 1 167 ? -9.877 20.833 -0.766 1.00 94.94 167 ASN A O 1
ATOM 1310 N N . TYR A 1 168 ? -8.284 19.502 -1.602 1.00 96.38 168 TYR A N 1
ATOM 1311 C CA . TYR A 1 168 ? -9.143 18.738 -2.496 1.00 96.38 168 TYR A CA 1
ATOM 1312 C C . TYR A 1 168 ? -9.464 17.352 -1.927 1.00 96.38 168 TYR A C 1
ATOM 1314 O O . TYR A 1 168 ? -8.880 16.875 -0.954 1.00 96.38 168 TYR A O 1
ATOM 1322 N N . CYS A 1 169 ? -10.445 16.693 -2.537 1.00 97.38 169 CYS A N 1
ATOM 1323 C CA . CYS A 1 169 ? -10.758 15.298 -2.264 1.00 97.38 169 CYS A CA 1
ATOM 1324 C C . CYS A 1 169 ? -10.164 14.418 -3.362 1.00 97.38 169 CYS A C 1
ATOM 1326 O O . CYS A 1 169 ? -10.479 14.612 -4.533 1.00 97.38 169 CYS A O 1
ATOM 1328 N N . SER A 1 170 ? -9.414 13.388 -2.970 1.00 97.56 170 SER A N 1
ATOM 1329 C CA . SER A 1 170 ? -8.837 12.401 -3.896 1.00 97.56 170 SER A CA 1
ATOM 1330 C C . SER A 1 170 ? -9.860 11.503 -4.599 1.00 97.56 170 SER A C 1
ATOM 1332 O O . SER A 1 170 ? -9.489 10.671 -5.415 1.00 97.56 170 SER A O 1
ATOM 1334 N N . SER A 1 171 ? -11.156 11.673 -4.314 1.00 96.44 171 SER A N 1
ATOM 1335 C CA . SER A 1 171 ? -12.316 11.105 -5.026 1.00 96.44 171 SER A CA 1
ATOM 1336 C C . SER A 1 171 ? -12.473 9.576 -5.021 1.00 96.44 171 SER A C 1
ATOM 1338 O O . SER A 1 171 ? -13.599 9.099 -5.120 1.00 96.44 171 SER A O 1
ATOM 1340 N N . VAL A 1 172 ? -11.400 8.804 -4.847 1.00 97.44 172 VAL A N 1
ATOM 1341 C CA . VAL A 1 172 ? -11.402 7.334 -4.942 1.00 97.44 172 VAL A CA 1
ATOM 1342 C C . VAL A 1 172 ? -11.252 6.629 -3.589 1.00 97.44 172 VAL A C 1
ATOM 1344 O O . VAL A 1 172 ? -11.642 5.469 -3.463 1.00 97.44 172 VAL A O 1
ATOM 1347 N N . CYS A 1 173 ? -10.756 7.324 -2.558 1.00 97.88 173 CYS A N 1
ATOM 1348 C CA . CYS A 1 173 ? -10.362 6.718 -1.279 1.00 97.88 173 CYS A CA 1
ATOM 1349 C C . CYS A 1 173 ? -11.485 6.088 -0.459 1.00 97.88 173 CYS A C 1
ATOM 1351 O O . CYS A 1 173 ? -11.303 5.014 0.115 1.00 97.88 173 CYS A O 1
ATOM 1353 N N . CYS A 1 174 ? -12.684 6.668 -0.490 1.00 98.44 174 CYS A N 1
ATOM 1354 C CA . CYS A 1 174 ? -13.853 6.047 0.137 1.00 98.44 174 CYS A CA 1
ATOM 1355 C C . CYS A 1 174 ? -14.167 4.672 -0.472 1.00 98.44 174 CYS A C 1
ATOM 1357 O O . CYS A 1 174 ? -14.536 3.738 0.242 1.00 98.44 174 CYS A O 1
ATOM 1359 N N . MET A 1 175 ? -14.005 4.544 -1.791 1.00 98.50 175 MET A N 1
ATOM 1360 C CA . MET A 1 175 ? -14.438 3.360 -2.524 1.00 98.50 175 MET A CA 1
ATOM 1361 C C . MET A 1 175 ? -13.379 2.272 -2.562 1.00 98.50 175 MET A C 1
ATOM 1363 O O . MET A 1 175 ? -13.740 1.115 -2.353 1.00 98.50 175 MET A O 1
ATOM 1367 N N . TYR A 1 176 ? -12.093 2.601 -2.752 1.00 98.12 176 TYR A N 1
ATOM 1368 C CA . TYR A 1 176 ? -11.068 1.560 -2.652 1.00 98.12 176 TYR A CA 1
ATOM 1369 C C . TYR A 1 176 ? -10.989 1.008 -1.227 1.00 98.12 176 TYR A C 1
ATOM 1371 O O . TYR A 1 176 ? -10.870 -0.194 -1.090 1.00 98.12 176 TYR A O 1
ATOM 1379 N N . ALA A 1 177 ? -11.171 1.815 -0.173 1.00 98.62 177 ALA A N 1
ATOM 1380 C CA . ALA A 1 177 ? -11.133 1.293 1.197 1.00 98.62 177 ALA A CA 1
ATOM 1381 C C . ALA A 1 177 ? -12.334 0.384 1.489 1.00 98.62 177 ALA A C 1
ATOM 1383 O O . ALA A 1 177 ? -12.203 -0.644 2.144 1.00 98.62 177 ALA A O 1
ATOM 1384 N N . THR A 1 178 ? -13.512 0.741 0.964 1.00 98.56 178 THR A N 1
ATOM 1385 C CA . THR A 1 178 ? -14.698 -0.125 1.025 1.00 98.56 178 THR A CA 1
ATOM 1386 C C . THR A 1 178 ? -14.440 -1.444 0.293 1.00 98.56 178 THR A C 1
ATOM 1388 O O . THR A 1 178 ? -14.760 -2.512 0.810 1.00 98.56 178 THR A O 1
ATOM 1391 N N . LYS A 1 179 ? -13.804 -1.384 -0.883 1.00 98.50 179 LYS A N 1
ATOM 1392 C CA . LYS A 1 179 ? -13.409 -2.563 -1.659 1.00 98.50 179 LYS A CA 1
ATOM 1393 C C . LYS A 1 179 ? -12.389 -3.422 -0.913 1.00 98.50 179 LYS A C 1
ATOM 1395 O O . LYS A 1 179 ? -12.601 -4.618 -0.767 1.00 98.50 179 LYS A O 1
ATOM 1400 N N . GLU A 1 180 ? -11.309 -2.819 -0.433 1.00 98.31 180 GLU A N 1
ATOM 1401 C CA . GLU A 1 180 ? -10.261 -3.462 0.360 1.00 98.31 180 GLU A CA 1
ATOM 1402 C C . GLU A 1 180 ? -10.849 -4.153 1.594 1.00 98.31 180 GLU A C 1
ATOM 1404 O O . GLU A 1 180 ? -10.520 -5.305 1.852 1.00 98.31 180 GLU A O 1
ATOM 1409 N N . ALA A 1 181 ? -11.769 -3.504 2.316 1.00 98.50 181 ALA A N 1
ATOM 1410 C CA . ALA A 1 181 ? -12.445 -4.092 3.469 1.00 98.50 181 ALA A CA 1
ATOM 1411 C C . ALA A 1 181 ? -13.316 -5.303 3.090 1.00 98.50 181 ALA A C 1
ATOM 1413 O O . ALA A 1 181 ? -13.265 -6.324 3.773 1.00 98.50 181 ALA A O 1
ATOM 1414 N N . ILE A 1 182 ? -14.085 -5.224 1.995 1.00 98.19 182 ILE A N 1
ATOM 1415 C CA . ILE A 1 182 ? -14.882 -6.361 1.502 1.00 98.19 182 ILE A CA 1
ATOM 1416 C C . ILE A 1 182 ? -13.965 -7.526 1.123 1.00 98.19 182 ILE A C 1
ATOM 1418 O O . ILE A 1 182 ? -14.164 -8.636 1.610 1.00 98.19 182 ILE A O 1
ATOM 1422 N N . ILE A 1 183 ? -12.933 -7.272 0.315 1.00 97.62 183 ILE A N 1
ATOM 1423 C CA . ILE A 1 183 ? -11.987 -8.303 -0.130 1.00 97.62 183 ILE A CA 1
ATOM 1424 C C . ILE A 1 183 ? -11.254 -8.912 1.072 1.00 97.62 183 ILE A C 1
ATOM 1426 O O . ILE A 1 183 ? -11.085 -10.128 1.137 1.00 97.62 183 ILE A O 1
ATOM 1430 N N . ALA A 1 184 ? -10.858 -8.103 2.056 1.00 97.50 184 ALA A N 1
ATOM 1431 C CA . ALA A 1 184 ? -10.235 -8.589 3.282 1.00 97.50 184 ALA A CA 1
ATOM 1432 C C . ALA A 1 184 ? -11.156 -9.550 4.055 1.00 97.50 184 ALA A C 1
ATOM 1434 O O . ALA A 1 184 ? -10.692 -10.598 4.503 1.00 97.50 184 ALA A O 1
ATOM 1435 N N . LYS A 1 185 ? -12.461 -9.252 4.154 1.00 96.75 185 LYS A N 1
ATOM 1436 C CA . LYS A 1 185 ? -13.443 -10.175 4.753 1.00 96.75 185 LYS A CA 1
ATOM 1437 C C . LYS A 1 185 ? -13.692 -11.421 3.904 1.00 96.75 185 LYS A C 1
ATOM 1439 O O . LYS A 1 185 ? -13.916 -12.485 4.463 1.00 96.75 185 LYS A O 1
ATOM 1444 N N . GLU A 1 186 ? -13.626 -11.330 2.578 1.00 94.81 186 GLU A N 1
ATOM 1445 C CA . GLU A 1 186 ? -13.713 -12.512 1.706 1.00 94.81 186 GLU A CA 1
ATOM 1446 C C . GLU A 1 186 ? -12.529 -13.471 1.927 1.00 94.81 186 GLU A C 1
ATOM 1448 O O . GLU A 1 186 ? -12.719 -14.686 1.923 1.00 94.81 186 GLU A O 1
ATOM 1453 N N . HIS A 1 187 ? -11.327 -12.942 2.188 1.00 92.19 187 HIS A N 1
ATOM 1454 C CA . HIS A 1 187 ? -10.148 -13.747 2.537 1.00 92.19 187 HIS A CA 1
ATOM 1455 C C . HIS A 1 187 ? -10.183 -14.254 3.987 1.00 92.19 187 HIS A C 1
ATOM 1457 O O . HIS A 1 187 ? -9.660 -15.329 4.277 1.00 92.19 187 HIS A O 1
ATOM 1463 N N . GLN A 1 188 ? -10.787 -13.490 4.901 1.00 95.25 188 GLN A N 1
ATOM 1464 C CA . GLN A 1 188 ? -10.895 -13.823 6.319 1.00 95.25 188 GLN A CA 1
ATOM 1465 C C . GLN A 1 188 ? -12.292 -13.447 6.864 1.00 95.25 188 GLN A C 1
ATOM 1467 O O . GLN A 1 188 ? -12.477 -12.328 7.346 1.00 95.25 188 GLN A O 1
ATOM 1472 N N . PRO A 1 189 ? -13.277 -14.370 6.836 1.00 94.50 189 PRO A N 1
ATOM 1473 C CA . PRO A 1 189 ? -14.680 -14.067 7.162 1.00 94.50 189 PRO A CA 1
ATOM 1474 C C . PRO A 1 189 ? -14.921 -13.471 8.555 1.00 94.50 189 PRO A C 1
ATOM 1476 O O . PRO A 1 189 ? -15.765 -12.586 8.712 1.00 94.50 189 PRO A O 1
ATOM 1479 N N . ASP A 1 190 ? -14.142 -13.905 9.549 1.00 95.75 190 ASP A N 1
ATOM 1480 C CA . ASP A 1 190 ? -14.244 -13.446 10.942 1.00 95.75 190 ASP A CA 1
ATOM 1481 C C . ASP A 1 190 ? -13.528 -12.106 11.202 1.00 95.75 190 ASP A C 1
ATOM 1483 O O . ASP A 1 190 ? -13.427 -11.659 12.345 1.00 95.75 190 ASP A O 1
ATOM 1487 N N . LEU A 1 191 ? -12.980 -11.465 10.164 1.00 98.12 191 LEU A N 1
ATOM 1488 C CA . LEU A 1 191 ? -12.279 -10.194 10.296 1.00 98.12 191 LEU A CA 1
ATOM 1489 C C . LEU A 1 191 ? -13.249 -9.056 10.640 1.00 98.12 191 LEU A C 1
ATOM 1491 O O . LEU A 1 191 ? -14.234 -8.804 9.938 1.00 98.12 191 LEU A O 1
ATOM 1495 N N . GLU A 1 192 ? -12.926 -8.296 11.684 1.00 98.44 192 GLU A N 1
ATOM 1496 C CA . GLU A 1 192 ? -13.618 -7.042 11.966 1.00 98.44 192 GLU A CA 1
ATOM 1497 C C . GLU A 1 192 ? -12.935 -5.884 11.231 1.00 98.44 192 GLU A C 1
ATOM 1499 O O . GLU A 1 192 ? -11.752 -5.602 11.438 1.00 98.44 192 GLU A O 1
ATOM 1504 N N . CYS A 1 193 ? -13.696 -5.181 10.395 1.00 98.50 193 CYS A N 1
ATOM 1505 C CA . CYS A 1 193 ? -13.225 -4.000 9.682 1.00 98.50 193 CYS A CA 1
ATOM 1506 C C . CYS A 1 193 ? -13.962 -2.755 10.169 1.00 98.50 193 CYS A C 1
ATOM 1508 O O . CYS A 1 193 ? -15.195 -2.750 10.217 1.00 98.50 193 CYS A O 1
ATOM 1510 N N . SER A 1 194 ? -13.206 -1.695 10.453 1.00 98.56 194 SER A N 1
ATOM 1511 C CA . SER A 1 194 ? -13.737 -0.373 10.796 1.00 98.56 194 SER A CA 1
ATOM 1512 C C . SER A 1 194 ? -13.174 0.681 9.845 1.00 98.56 194 SER A C 1
ATOM 1514 O O . SER A 1 194 ? -11.961 0.827 9.737 1.00 98.56 194 SER A O 1
ATOM 1516 N N . ILE A 1 195 ? -14.036 1.430 9.162 1.00 98.69 195 ILE A N 1
ATOM 1517 C CA . ILE A 1 195 ? -13.664 2.540 8.281 1.00 98.69 195 ILE A CA 1
ATOM 1518 C C . ILE A 1 195 ? -13.971 3.856 8.996 1.00 98.69 195 ILE A C 1
ATOM 1520 O O . ILE A 1 195 ? -15.133 4.194 9.218 1.00 98.69 195 ILE A O 1
ATOM 1524 N N . PHE A 1 196 ? -12.926 4.607 9.332 1.00 98.50 196 PHE A N 1
ATOM 1525 C CA . PHE A 1 196 ? -13.008 5.919 9.965 1.00 98.50 196 PHE A CA 1
ATOM 1526 C C . PHE A 1 196 ? -13.065 7.016 8.906 1.00 98.50 196 PHE A C 1
ATOM 1528 O O . PHE A 1 196 ? -12.144 7.140 8.095 1.00 98.50 196 PHE A O 1
ATOM 1535 N N . TYR A 1 197 ? -14.141 7.802 8.892 1.00 97.75 197 TYR A N 1
ATOM 1536 C CA . TYR A 1 197 ? -14.428 8.743 7.812 1.00 97.75 197 TYR A CA 1
ATOM 1537 C C . TYR A 1 197 ? -15.034 10.072 8.283 1.00 97.75 197 TYR A C 1
ATOM 1539 O O . TYR A 1 197 ? -15.574 10.186 9.378 1.00 97.75 197 TYR A O 1
ATOM 1547 N N . ILE A 1 198 ? -14.975 11.086 7.410 1.00 95.62 198 ILE A N 1
ATOM 1548 C CA . ILE A 1 198 ? -15.677 12.370 7.598 1.00 95.62 198 ILE A CA 1
ATOM 1549 C C . ILE A 1 198 ? -17.029 12.325 6.873 1.00 95.62 198 ILE A C 1
ATOM 1551 O O . ILE A 1 198 ? -18.086 12.449 7.493 1.00 95.62 198 ILE A O 1
ATOM 1555 N N . ASP A 1 199 ? -16.971 12.089 5.556 1.00 97.00 199 ASP A N 1
ATOM 1556 C CA . ASP A 1 199 ? -18.117 11.845 4.676 1.00 97.00 199 ASP A CA 1
ATOM 1557 C C . ASP A 1 199 ? -17.783 10.672 3.746 1.00 97.00 199 ASP A C 1
ATOM 1559 O O . ASP A 1 199 ? -16.662 10.607 3.233 1.00 97.00 199 ASP A O 1
ATOM 1563 N N . ILE A 1 200 ? -18.734 9.762 3.522 1.00 97.88 200 ILE A N 1
ATOM 1564 C CA . ILE A 1 200 ? -18.601 8.724 2.496 1.00 97.88 200 ILE A CA 1
ATOM 1565 C C . ILE A 1 200 ? -18.992 9.327 1.151 1.00 97.88 200 ILE A C 1
ATOM 1567 O O . ILE A 1 200 ? -20.072 9.889 0.992 1.00 97.88 200 ILE A O 1
ATOM 1571 N N . ARG A 1 201 ? -18.086 9.230 0.174 1.00 97.81 201 ARG A N 1
ATOM 1572 C CA . ARG A 1 201 ? -18.279 9.756 -1.182 1.00 97.81 201 ARG A CA 1
ATOM 1573 C C . ARG A 1 201 ? -18.473 8.621 -2.184 1.00 97.81 201 ARG A C 1
ATOM 1575 O O . ARG A 1 201 ? -17.581 8.316 -2.969 1.00 97.81 201 ARG A O 1
ATOM 1582 N N . ALA A 1 202 ? -19.660 8.024 -2.157 1.00 97.31 202 ALA A N 1
ATOM 1583 C CA . ALA A 1 202 ? -20.079 6.925 -3.025 1.00 97.31 202 ALA A CA 1
ATOM 1584 C C . ALA A 1 202 ? -20.893 7.420 -4.245 1.00 97.31 202 ALA A C 1
ATOM 1586 O O . ALA A 1 202 ? -22.008 6.982 -4.500 1.00 97.31 202 ALA A O 1
ATOM 1587 N N . PHE A 1 203 ? -20.344 8.371 -5.009 1.00 96.12 203 PHE A N 1
ATOM 1588 C CA . PHE A 1 203 ? -21.095 9.130 -6.028 1.00 96.12 203 PHE A CA 1
ATOM 1589 C C . PHE A 1 203 ? -21.197 8.463 -7.416 1.00 96.12 203 PHE A C 1
ATOM 1591 O O . PHE A 1 203 ? -21.908 8.962 -8.287 1.00 96.12 203 PHE A O 1
ATOM 1598 N N . GLY A 1 204 ? -20.466 7.373 -7.663 1.00 95.38 204 GLY A N 1
ATOM 1599 C CA . GLY A 1 204 ? -20.498 6.644 -8.934 1.00 95.38 204 GLY A CA 1
ATOM 1600 C C . GLY A 1 204 ? -21.731 5.745 -9.083 1.00 95.38 204 GLY A C 1
ATOM 1601 O O . GLY A 1 204 ? -22.386 5.379 -8.107 1.00 95.38 204 GLY A O 1
ATOM 1602 N N . LYS A 1 205 ? -22.038 5.325 -10.316 1.00 97.56 205 LYS A N 1
ATOM 1603 C CA . LYS A 1 205 ? -23.119 4.356 -10.563 1.00 97.56 205 LYS A CA 1
ATOM 1604 C C . LYS A 1 205 ? -22.818 3.046 -9.825 1.00 97.56 205 LYS A C 1
ATOM 1606 O O . LYS A 1 205 ? -21.800 2.417 -10.090 1.00 97.56 205 LYS A O 1
ATOM 1611 N N . GLY A 1 206 ? -23.718 2.625 -8.938 1.00 97.44 206 GLY A N 1
ATOM 1612 C CA . GLY A 1 206 ? -23.550 1.400 -8.151 1.00 97.44 206 GLY A CA 1
ATOM 1613 C C . GLY A 1 206 ? -22.743 1.577 -6.860 1.00 97.44 206 GLY A C 1
ATOM 1614 O O . GLY A 1 206 ? -22.632 0.624 -6.096 1.00 97.44 206 GLY A O 1
ATOM 1615 N N . PHE A 1 207 ? -22.161 2.756 -6.606 1.00 98.25 207 PHE A N 1
ATOM 1616 C CA . PHE A 1 207 ? -21.256 2.946 -5.468 1.00 98.25 207 PHE A CA 1
ATOM 1617 C C . PHE A 1 207 ? -22.011 2.990 -4.144 1.00 98.25 207 PHE A C 1
ATOM 1619 O O . PHE A 1 207 ? -21.559 2.374 -3.185 1.00 98.25 207 PHE A O 1
ATOM 1626 N N . GLU A 1 208 ? -23.172 3.645 -4.103 1.00 98.06 208 GLU A N 1
ATOM 1627 C CA . GLU A 1 208 ? -24.037 3.641 -2.919 1.00 98.06 208 GLU A CA 1
ATOM 1628 C C . GLU A 1 208 ? -24.491 2.218 -2.573 1.00 98.06 208 GLU A C 1
ATOM 1630 O O . GLU A 1 208 ? -24.383 1.783 -1.434 1.00 98.06 208 GLU A O 1
ATOM 1635 N N . GLN A 1 209 ? -24.898 1.432 -3.576 1.00 98.19 209 GLN A N 1
ATOM 1636 C CA . GLN A 1 209 ? -25.252 0.025 -3.375 1.00 98.19 209 GLN A CA 1
ATOM 1637 C C . GLN A 1 209 ? -24.060 -0.802 -2.875 1.00 98.19 209 GLN A C 1
ATOM 1639 O O . GLN A 1 209 ? -24.233 -1.719 -2.078 1.00 98.19 209 GLN A O 1
ATOM 1644 N N . TYR A 1 210 ? -22.848 -0.492 -3.338 1.00 98.19 210 TYR A N 1
ATOM 1645 C CA . TYR A 1 210 ? -21.633 -1.160 -2.880 1.00 98.19 210 TYR A CA 1
ATOM 1646 C C . TYR A 1 210 ? -21.287 -0.800 -1.428 1.00 98.19 210 TYR A C 1
ATOM 1648 O O . TYR A 1 210 ? -20.897 -1.674 -0.657 1.00 98.19 210 TYR A O 1
ATOM 1656 N N . TYR A 1 211 ? -21.481 0.463 -1.044 1.00 98.38 211 TYR A N 1
ATOM 1657 C CA . TYR A 1 211 ? -21.363 0.937 0.333 1.00 98.38 211 TYR A CA 1
ATOM 1658 C C . TYR A 1 211 ? -22.388 0.266 1.263 1.00 98.38 211 TYR A C 1
ATOM 1660 O O . TYR A 1 211 ? -22.014 -0.252 2.315 1.00 98.38 211 TYR A O 1
ATOM 1668 N N . GLU A 1 212 ? -23.657 0.182 0.860 1.00 98.31 212 GLU A N 1
ATOM 1669 C CA . GLU A 1 212 ? -24.686 -0.509 1.648 1.00 98.31 212 GLU A CA 1
ATOM 1670 C C . GLU A 1 212 ? -24.402 -2.014 1.766 1.00 98.31 212 GLU A C 1
ATOM 1672 O O . GLU A 1 212 ? -24.444 -2.561 2.867 1.00 98.31 212 GLU A O 1
ATOM 1677 N N . ARG A 1 213 ? -23.957 -2.670 0.684 1.00 98.12 213 ARG A N 1
ATOM 1678 C CA . ARG A 1 213 ? -23.493 -4.068 0.738 1.00 98.12 213 ARG A CA 1
ATOM 1679 C C . ARG A 1 213 ? -22.341 -4.255 1.730 1.00 98.12 213 ARG A C 1
ATOM 1681 O O . ARG A 1 213 ? -22.289 -5.264 2.428 1.00 98.12 213 ARG A O 1
ATOM 1688 N N . ALA A 1 214 ? -21.406 -3.309 1.809 1.00 98.31 214 ALA A N 1
ATOM 1689 C CA . ALA A 1 214 ? -20.307 -3.370 2.771 1.00 98.31 214 ALA A CA 1
ATOM 1690 C C . ALA A 1 214 ? -20.821 -3.370 4.221 1.00 98.31 214 ALA A C 1
ATOM 1692 O O . ALA A 1 214 ? -20.346 -4.147 5.054 1.00 98.31 214 ALA A O 1
ATOM 1693 N N . LYS A 1 215 ? -21.829 -2.540 4.513 1.00 97.94 215 LYS A N 1
ATOM 1694 C CA . LYS A 1 215 ? -22.496 -2.493 5.823 1.00 97.94 215 LYS A CA 1
ATOM 1695 C C . LYS A 1 215 ? -23.238 -3.789 6.134 1.00 97.94 215 LYS A C 1
ATOM 1697 O O . LYS A 1 215 ? -23.113 -4.291 7.247 1.00 97.94 215 LYS A O 1
ATOM 1702 N N . GLU A 1 216 ? -23.948 -4.364 5.162 1.00 97.75 216 GLU A N 1
ATOM 1703 C CA . GLU A 1 216 ? -24.617 -5.669 5.300 1.00 97.75 216 GLU A CA 1
ATOM 1704 C C . GLU A 1 216 ? -23.622 -6.800 5.608 1.00 97.75 216 GLU A C 1
ATOM 1706 O O . GLU A 1 216 ? -23.915 -7.692 6.401 1.00 97.75 216 GLU A O 1
ATOM 1711 N N . LEU A 1 217 ? -22.407 -6.724 5.054 1.00 97.31 217 LEU A N 1
ATOM 1712 C CA . LEU A 1 217 ? -21.297 -7.630 5.370 1.00 97.31 217 LEU A CA 1
ATOM 1713 C C . LEU A 1 217 ? -20.657 -7.356 6.744 1.00 97.31 217 LEU A C 1
ATOM 1715 O O . LEU A 1 217 ? -19.680 -8.009 7.116 1.00 97.31 217 LEU A O 1
ATOM 1719 N N . GLY A 1 218 ? -21.174 -6.403 7.521 1.00 97.12 218 GLY A N 1
ATOM 1720 C CA . GLY A 1 218 ? -20.709 -6.082 8.869 1.00 97.12 218 GLY A CA 1
ATOM 1721 C C . GLY A 1 218 ? -19.428 -5.248 8.913 1.00 97.12 218 GLY A C 1
ATOM 1722 O O . GLY A 1 218 ? -18.700 -5.317 9.905 1.00 97.12 218 GLY A O 1
ATOM 1723 N N . ILE A 1 219 ? -19.108 -4.500 7.852 1.00 98.44 219 ILE A N 1
ATOM 1724 C CA . ILE A 1 219 ? -18.058 -3.473 7.900 1.00 98.44 219 ILE A CA 1
ATOM 1725 C C . ILE A 1 219 ? -18.609 -2.272 8.672 1.00 98.44 219 ILE A C 1
ATOM 1727 O O . ILE A 1 219 ? -19.653 -1.716 8.324 1.00 98.44 219 ILE A O 1
ATOM 1731 N N . LYS A 1 220 ? -17.912 -1.875 9.739 1.00 97.94 220 LYS A N 1
ATOM 1732 C CA . LYS A 1 220 ? -18.311 -0.752 10.590 1.00 97.94 220 LYS A CA 1
ATOM 1733 C C . LYS A 1 220 ? -17.836 0.548 9.956 1.00 97.94 220 LYS A C 1
ATOM 1735 O O . LYS A 1 220 ? -16.671 0.675 9.595 1.00 97.94 220 LYS A O 1
ATOM 1740 N N . TYR A 1 221 ? -18.718 1.532 9.863 1.00 97.94 221 TYR A N 1
ATOM 1741 C CA . TYR A 1 221 ? -18.377 2.877 9.412 1.00 97.94 221 TYR A CA 1
ATOM 1742 C C . TYR A 1 221 ? -18.471 3.819 10.603 1.00 97.94 221 TYR A C 1
ATOM 1744 O O . TYR A 1 221 ? -19.545 4.001 11.163 1.00 97.94 221 TYR A O 1
ATOM 1752 N N . VAL A 1 222 ? -17.341 4.399 10.995 1.00 96.69 222 VAL A N 1
ATOM 1753 C CA . VAL A 1 222 ? -17.236 5.281 12.159 1.00 96.69 222 VAL A CA 1
ATOM 1754 C C . VAL A 1 222 ? -16.999 6.697 11.665 1.00 96.69 222 VAL A C 1
ATOM 1756 O O . VAL A 1 222 ? -15.961 6.992 11.065 1.00 96.69 222 VAL A O 1
ATOM 1759 N N . ARG A 1 223 ? -17.963 7.590 11.902 1.00 96.12 223 ARG A N 1
ATOM 1760 C CA . ARG A 1 223 ? -17.867 8.985 11.469 1.00 96.12 223 ARG A CA 1
ATOM 1761 C C . ARG A 1 223 ? -16.948 9.783 12.393 1.00 96.12 223 ARG A C 1
ATOM 1763 O O . ARG A 1 223 ? -17.396 10.549 13.239 1.00 96.12 223 ARG A O 1
ATOM 1770 N N . CYS A 1 224 ? -15.651 9.592 12.225 1.00 95.06 224 CYS A N 1
ATOM 1771 C CA . CYS A 1 224 ? -14.621 10.301 12.955 1.00 95.06 224 CYS A CA 1
ATOM 1772 C C . CYS A 1 224 ? -13.342 10.381 12.124 1.00 95.06 224 CYS A C 1
ATOM 1774 O O . CYS A 1 224 ? -13.040 9.493 11.325 1.00 95.06 224 CYS A O 1
ATOM 1776 N N . ARG A 1 225 ? -12.552 11.427 12.365 1.00 93.31 225 ARG A N 1
ATOM 1777 C CA . ARG A 1 225 ? -11.159 11.490 11.934 1.00 93.31 225 ARG A CA 1
ATOM 1778 C C . ARG A 1 225 ? -10.273 11.177 13.149 1.00 93.31 225 ARG A C 1
ATOM 1780 O O . ARG A 1 225 ? -10.194 12.025 14.037 1.00 93.31 225 ARG A O 1
ATOM 1787 N N . PRO A 1 226 ? -9.626 9.998 13.210 1.00 94.06 226 PRO A N 1
ATOM 1788 C CA . PRO A 1 226 ? -8.775 9.626 14.333 1.00 94.06 226 PRO A CA 1
ATOM 1789 C C . PRO A 1 226 ? -7.644 10.632 14.542 1.00 94.06 226 PRO A C 1
ATOM 1791 O O . PRO A 1 226 ? -7.091 11.166 13.577 1.00 94.06 226 PRO A O 1
ATOM 1794 N N . SER A 1 227 ? -7.310 10.889 15.805 1.00 87.25 227 SER A N 1
ATOM 1795 C CA . SER A 1 227 ? -6.336 11.919 16.181 1.00 87.25 227 SER A CA 1
ATOM 1796 C C . SER A 1 227 ? -4.898 11.409 16.147 1.00 87.25 227 SER A C 1
ATOM 1798 O O . SER A 1 227 ? -3.988 12.138 15.758 1.00 87.25 227 SER A O 1
ATOM 1800 N N . SER A 1 228 ? -4.680 10.161 16.564 1.00 92.25 228 SER A N 1
ATOM 1801 C CA . SER A 1 228 ? -3.361 9.532 16.587 1.00 92.25 228 SER A CA 1
ATOM 1802 C C . SER A 1 228 ? -3.458 8.012 16.655 1.00 92.25 228 SER A C 1
ATOM 1804 O O . SER A 1 228 ? -4.489 7.453 17.037 1.00 92.25 228 SER A O 1
ATOM 1806 N N . ILE A 1 229 ? -2.352 7.358 16.303 1.00 97.44 229 ILE A N 1
ATOM 1807 C CA . ILE A 1 229 ? -2.160 5.916 16.450 1.00 97.44 229 ILE A CA 1
ATOM 1808 C C . ILE A 1 229 ? -0.964 5.673 17.364 1.00 97.44 229 ILE A C 1
ATOM 1810 O O . ILE A 1 229 ? 0.073 6.331 17.230 1.00 97.44 229 ILE A O 1
ATOM 1814 N N . LYS A 1 230 ? -1.080 4.697 18.267 1.00 97.50 230 LYS A N 1
ATOM 1815 C CA . LYS A 1 230 ? 0.017 4.235 19.129 1.00 97.50 230 LYS A CA 1
ATOM 1816 C C . LYS A 1 230 ? 0.199 2.730 19.000 1.00 97.50 230 LYS A C 1
ATOM 1818 O O . LYS A 1 230 ? -0.773 1.989 18.995 1.00 97.50 230 LYS A O 1
ATOM 1823 N N . GLU A 1 231 ? 1.441 2.267 18.930 1.00 98.06 231 GLU A N 1
ATOM 1824 C CA . GLU A 1 231 ? 1.748 0.833 18.943 1.00 98.06 231 GLU A CA 1
ATOM 1825 C C . GLU A 1 231 ? 1.886 0.314 20.380 1.00 98.06 231 GLU A C 1
ATOM 1827 O O . GLU A 1 231 ? 2.538 0.945 21.213 1.00 98.06 231 GLU A O 1
ATOM 1832 N N . ILE A 1 232 ? 1.332 -0.868 20.647 1.00 97.69 232 ILE A N 1
ATOM 1833 C CA . ILE A 1 232 ? 1.594 -1.655 21.854 1.00 97.69 232 ILE A CA 1
ATOM 1834 C C . ILE A 1 232 ? 2.908 -2.428 21.639 1.00 97.69 232 ILE A C 1
ATOM 1836 O O . ILE A 1 232 ? 2.933 -3.353 20.822 1.00 97.69 232 ILE A O 1
ATOM 1840 N N . PRO A 1 233 ? 4.005 -2.135 22.368 1.00 95.00 233 PRO A N 1
ATOM 1841 C CA . PRO A 1 233 ? 5.321 -2.702 22.052 1.00 95.00 233 PRO A CA 1
ATOM 1842 C C . PRO A 1 233 ? 5.393 -4.233 22.105 1.00 95.00 233 PRO A C 1
ATOM 1844 O O . PRO A 1 233 ? 6.147 -4.831 21.339 1.00 95.00 233 PRO A O 1
ATOM 1847 N N . ALA A 1 234 ? 4.616 -4.859 22.996 1.00 95.06 234 ALA A N 1
ATOM 1848 C CA . ALA A 1 234 ? 4.627 -6.306 23.210 1.00 95.06 234 ALA A CA 1
ATOM 1849 C C . ALA A 1 234 ? 3.934 -7.089 22.083 1.00 95.06 234 ALA A C 1
ATOM 1851 O O . ALA A 1 234 ? 4.429 -8.132 21.667 1.00 95.06 234 ALA A O 1
ATOM 1852 N N . THR A 1 235 ? 2.793 -6.595 21.593 1.00 96.44 235 THR A N 1
ATOM 1853 C CA . THR A 1 235 ? 1.959 -7.296 20.600 1.00 96.44 235 THR A CA 1
ATOM 1854 C C . THR A 1 235 ? 2.109 -6.738 19.193 1.00 96.44 235 THR A C 1
ATOM 1856 O O . THR A 1 235 ? 1.680 -7.385 18.241 1.00 96.44 235 THR A O 1
ATOM 1859 N N . LYS A 1 236 ? 2.681 -5.536 19.053 1.00 97.88 236 LYS A N 1
ATOM 1860 C CA . LYS A 1 236 ? 2.718 -4.748 17.813 1.00 97.88 236 LYS A CA 1
ATOM 1861 C C . LYS A 1 236 ? 1.335 -4.373 17.273 1.00 97.88 236 LYS A C 1
ATOM 1863 O O . LYS A 1 236 ? 1.224 -3.973 16.116 1.00 97.88 236 LYS A O 1
ATOM 1868 N N . ASN A 1 237 ? 0.290 -4.513 18.087 1.00 98.31 237 ASN A N 1
ATOM 1869 C CA . ASN A 1 237 ? -1.046 -4.030 17.757 1.00 98.31 237 ASN A CA 1
ATOM 1870 C C . ASN A 1 237 ? -1.100 -2.503 17.904 1.00 98.31 237 ASN A C 1
ATOM 1872 O O . ASN A 1 237 ? -0.212 -1.884 18.493 1.00 98.31 237 ASN A O 1
ATOM 1876 N N . LEU A 1 238 ? -2.138 -1.900 17.341 1.00 98.50 238 LEU A N 1
ATOM 1877 C CA . LEU A 1 238 ? -2.276 -0.464 17.166 1.00 98.50 238 LEU A CA 1
ATOM 1878 C C . LEU A 1 238 ? -3.516 0.024 17.905 1.00 98.50 238 LEU A C 1
ATOM 1880 O O . LEU A 1 238 ? -4.619 -0.428 17.627 1.00 98.50 238 LEU A O 1
ATOM 1884 N N . ILE A 1 239 ? -3.336 0.960 18.826 1.00 98.25 239 ILE A N 1
ATOM 1885 C CA . ILE A 1 239 ? -4.424 1.672 19.486 1.00 98.25 239 ILE A CA 1
ATOM 1886 C C . ILE A 1 239 ? -4.772 2.878 18.621 1.00 98.25 239 ILE A C 1
ATOM 1888 O O . ILE A 1 239 ? -3.917 3.736 18.375 1.00 98.25 239 ILE A O 1
ATOM 1892 N N . VAL A 1 240 ? -6.019 2.934 18.165 1.00 97.88 240 VAL A N 1
ATOM 1893 C CA . VAL A 1 240 ? -6.585 4.077 17.448 1.00 97.88 240 VAL A CA 1
ATOM 1894 C C . VAL A 1 240 ? -7.458 4.856 18.425 1.00 97.88 240 VAL A C 1
ATOM 1896 O O . VAL A 1 240 ? -8.423 4.316 18.965 1.00 97.88 240 VAL A O 1
ATOM 1899 N N . THR A 1 241 ? -7.118 6.126 18.640 1.00 96.19 241 THR A N 1
ATOM 1900 C CA . THR A 1 241 ? -7.884 7.034 19.502 1.00 96.19 241 THR A CA 1
ATOM 1901 C C . THR A 1 241 ? -8.825 7.887 18.647 1.00 96.19 241 THR A C 1
ATOM 1903 O O . THR A 1 241 ? -8.380 8.588 17.730 1.00 96.19 241 THR A O 1
ATOM 1906 N N . TYR A 1 242 ? -10.124 7.842 18.937 1.00 95.00 242 TYR A N 1
ATOM 1907 C CA . TYR A 1 242 ? -11.158 8.544 18.171 1.00 95.00 242 TYR A CA 1
ATOM 1908 C C . TYR A 1 242 ? -12.339 8.963 19.055 1.00 95.00 242 TYR A C 1
ATOM 1910 O O . TYR A 1 242 ? -12.499 8.467 20.164 1.00 95.00 242 TYR A O 1
ATOM 1918 N N . HIS A 1 243 ? -13.162 9.886 18.562 1.00 93.12 243 HIS A N 1
ATOM 1919 C CA . HIS A 1 243 ? -14.451 10.216 19.175 1.00 93.12 243 HIS A CA 1
ATOM 1920 C C . HIS A 1 243 ? -15.566 9.403 18.521 1.00 93.12 243 HIS A C 1
ATOM 1922 O O . HIS A 1 243 ? -15.621 9.329 17.291 1.00 93.12 243 HIS A O 1
ATOM 1928 N N . ASP A 1 244 ? -16.442 8.810 19.324 1.00 89.25 244 ASP A N 1
ATOM 1929 C CA . ASP A 1 244 ? -17.638 8.134 18.823 1.00 89.25 244 ASP A CA 1
ATOM 1930 C C . ASP A 1 244 ? -18.770 9.120 18.467 1.00 89.25 244 ASP A C 1
ATOM 1932 O O . ASP A 1 244 ? -18.616 10.341 18.524 1.00 89.25 244 ASP A O 1
ATOM 1936 N N . GLU A 1 245 ? -19.938 8.592 18.093 1.00 84.69 245 GLU A N 1
ATOM 1937 C CA . GLU A 1 245 ? -21.116 9.401 17.746 1.00 84.69 245 GLU A CA 1
ATOM 1938 C C . GLU A 1 245 ? -21.677 10.218 18.923 1.00 84.69 245 GLU A C 1
ATOM 1940 O O . GLU A 1 245 ? -22.372 11.212 18.706 1.00 84.69 245 GLU A O 1
ATOM 1945 N N . LYS A 1 246 ? -21.369 9.830 20.167 1.00 89.56 246 LYS A N 1
ATOM 1946 C CA . LYS A 1 246 ? -21.719 10.570 21.389 1.00 89.56 246 LYS A CA 1
ATOM 1947 C C . LYS A 1 246 ? -20.640 11.579 21.781 1.00 89.56 246 LYS A C 1
ATOM 1949 O O . LYS A 1 246 ? -20.785 12.262 22.793 1.00 89.56 246 LYS A O 1
ATOM 1954 N N . ASN A 1 247 ? -19.596 11.708 20.961 1.00 87.62 247 ASN A N 1
ATOM 1955 C CA . ASN A 1 247 ? -18.423 12.538 21.193 1.00 87.62 247 ASN A CA 1
ATOM 1956 C C . ASN A 1 247 ? -17.575 12.082 22.398 1.00 87.62 247 ASN A C 1
ATOM 1958 O O . ASN A 1 247 ? -16.754 12.850 22.907 1.00 87.62 247 ASN A O 1
ATOM 1962 N N . GLU A 1 248 ? -17.737 10.834 22.842 1.00 92.25 248 GLU A N 1
ATOM 1963 C CA . GLU A 1 248 ? -16.922 10.233 23.895 1.00 92.25 248 GLU A CA 1
ATOM 1964 C C . GLU A 1 248 ? -15.600 9.737 23.303 1.00 92.25 248 GLU A C 1
ATOM 1966 O O . GLU A 1 248 ? -15.547 9.228 22.181 1.00 92.25 248 GLU A O 1
ATOM 1971 N N . LEU A 1 249 ? -14.512 9.931 24.050 1.00 93.81 249 LEU A N 1
ATOM 1972 C CA . LEU A 1 249 ? -13.190 9.481 23.634 1.00 93.81 249 LEU A CA 1
ATOM 1973 C C . LEU A 1 249 ? -13.103 7.961 23.785 1.00 93.81 249 LEU A C 1
ATOM 1975 O O . LEU A 1 249 ? -13.215 7.441 24.894 1.00 93.81 249 LEU A O 1
ATOM 1979 N N . GLN A 1 250 ? -12.854 7.275 22.677 1.00 94.81 250 GLN A N 1
ATOM 1980 C CA . GLN A 1 250 ? -12.668 5.835 22.614 1.00 94.81 250 GLN A CA 1
ATOM 1981 C C . GLN A 1 250 ? -11.227 5.499 22.222 1.00 94.81 250 GLN A C 1
ATOM 1983 O O . GLN A 1 250 ? -10.593 6.183 21.411 1.00 94.81 250 GLN A O 1
ATOM 1988 N N . GLU A 1 251 ? -10.723 4.407 22.786 1.00 95.75 251 GLU A N 1
ATOM 1989 C CA . GLU A 1 251 ? -9.486 3.759 22.364 1.00 95.75 251 GLU A CA 1
ATOM 1990 C C . GLU A 1 251 ? -9.810 2.319 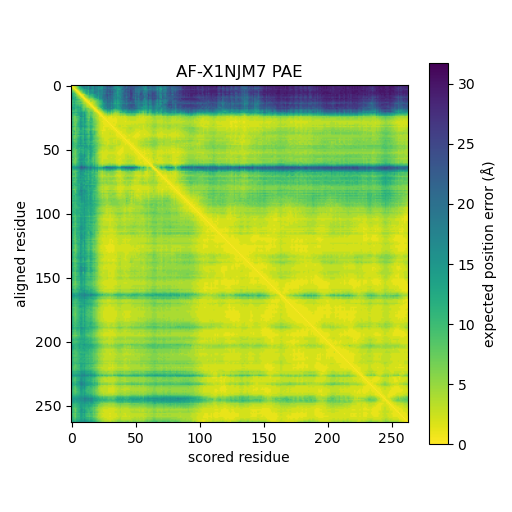21.979 1.00 95.75 251 GLU A C 1
ATOM 1992 O O . GLU A 1 251 ? -10.329 1.549 22.787 1.00 95.75 251 GLU A O 1
ATOM 1997 N N . GLU A 1 252 ? -9.517 1.949 20.735 1.00 96.69 252 GLU A N 1
ATOM 1998 C CA . GLU A 1 252 ? -9.745 0.593 20.243 1.00 96.69 252 GLU A CA 1
ATOM 1999 C C . GLU A 1 252 ? -8.460 0.008 19.655 1.00 96.69 252 GLU A C 1
ATOM 2001 O O . GLU A 1 252 ? -7.694 0.689 18.969 1.00 96.69 252 GLU A O 1
ATOM 2006 N N . GLU A 1 253 ? -8.221 -1.269 19.949 1.00 98.12 253 GLU A N 1
ATOM 2007 C CA . GLU A 1 253 ? -7.048 -2.014 19.503 1.00 98.12 253 GLU A CA 1
ATOM 2008 C C . GLU A 1 253 ? -7.303 -2.711 18.159 1.00 98.12 253 GLU A C 1
ATOM 2010 O O . GLU A 1 253 ? -8.263 -3.465 17.998 1.00 98.12 253 GLU A O 1
ATOM 2015 N N . PHE A 1 254 ? -6.390 -2.510 17.212 1.00 98.56 254 PHE A N 1
ATOM 2016 C CA . PHE A 1 254 ? -6.398 -3.096 15.877 1.00 98.56 254 PHE A CA 1
ATOM 2017 C C . PHE A 1 254 ? -5.114 -3.886 15.615 1.00 98.56 254 PHE A C 1
ATOM 2019 O O . PHE A 1 254 ? -4.027 -3.513 16.055 1.00 98.56 254 PHE A O 1
ATOM 2026 N N . GLY A 1 255 ? -5.219 -4.984 14.865 1.00 98.19 255 GLY A N 1
ATOM 2027 C CA . GLY A 1 255 ? -4.048 -5.759 14.441 1.00 98.19 255 GLY A CA 1
ATOM 2028 C C . GLY A 1 255 ? -3.292 -5.099 13.286 1.00 98.19 255 GLY A C 1
ATOM 2029 O O . GLY A 1 255 ? -2.093 -5.321 13.130 1.00 98.19 255 GLY A O 1
ATOM 2030 N N . MET A 1 256 ? -3.989 -4.288 12.487 1.00 98.44 256 MET A N 1
ATOM 2031 C CA . MET A 1 256 ? -3.435 -3.539 11.361 1.00 98.44 256 MET A CA 1
ATOM 2032 C C . MET A 1 256 ? -4.258 -2.273 11.103 1.00 98.44 256 MET A C 1
ATOM 2034 O O . MET A 1 256 ? -5.471 -2.255 11.326 1.00 98.44 256 MET A O 1
ATOM 2038 N N . VAL A 1 257 ? -3.601 -1.221 10.616 1.00 98.75 257 VAL A N 1
ATOM 2039 C CA . VAL A 1 257 ? -4.250 0.005 10.144 1.00 98.75 257 VAL A CA 1
ATOM 2040 C C . VAL A 1 257 ? -3.838 0.262 8.696 1.00 98.75 257 VAL A C 1
ATOM 2042 O O . VAL A 1 257 ? -2.648 0.333 8.402 1.00 98.75 257 VAL A O 1
ATOM 2045 N N . ALA A 1 258 ? -4.815 0.450 7.813 1.00 98.56 258 ALA A N 1
ATOM 2046 C CA . ALA A 1 258 ? -4.629 0.873 6.433 1.00 98.56 258 ALA A CA 1
ATOM 2047 C C . ALA A 1 258 ? -4.948 2.371 6.285 1.00 98.56 258 ALA A C 1
ATOM 2049 O O . ALA A 1 258 ? -6.062 2.841 6.538 1.00 98.56 258 ALA A O 1
ATOM 2050 N N . LEU A 1 259 ? -3.953 3.150 5.875 1.00 98.56 259 LEU A N 1
ATOM 2051 C CA . LEU A 1 259 ? -4.086 4.576 5.614 1.00 98.56 259 LEU A CA 1
ATOM 2052 C C . LEU A 1 259 ? -4.604 4.781 4.195 1.00 98.56 259 LEU A C 1
ATOM 2054 O O . LEU A 1 259 ? -3.918 4.477 3.221 1.00 98.56 259 LEU A O 1
ATOM 2058 N N . SER A 1 260 ? -5.814 5.322 4.068 1.00 98.31 260 SER A N 1
ATOM 2059 C CA . SER A 1 260 ? -6.392 5.651 2.769 1.00 98.31 260 SER A CA 1
ATOM 2060 C C . SER A 1 260 ? -5.781 6.961 2.258 1.00 98.31 260 SER A C 1
ATOM 2062 O O . SER A 1 260 ? -6.362 8.040 2.417 1.00 98.31 260 SER A O 1
ATOM 2064 N N . CYS A 1 261 ? -4.586 6.834 1.678 1.00 97.62 261 CYS A N 1
ATO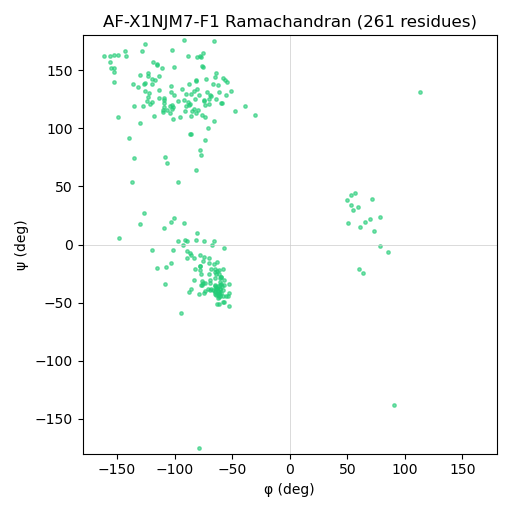M 2065 C CA . CYS A 1 261 ? -3.796 7.929 1.129 1.00 97.62 261 CYS A CA 1
ATOM 2066 C C . CYS A 1 261 ? -4.446 8.571 -0.102 1.00 97.62 261 CYS A C 1
ATOM 2068 O O . CYS A 1 261 ? -4.955 7.886 -0.988 1.00 97.62 261 CYS A O 1
ATOM 2070 N N . GLY A 1 262 ? -4.386 9.899 -0.158 1.00 96.75 262 GLY A N 1
ATOM 2071 C CA . GLY A 1 262 ? -4.756 10.671 -1.335 1.00 96.75 262 GLY A CA 1
ATOM 2072 C C . GLY A 1 262 ? -3.846 10.444 -2.544 1.00 96.75 262 GLY A C 1
ATOM 2073 O O . GLY A 1 262 ? -2.839 9.737 -2.454 1.00 96.75 262 GLY A O 1
ATOM 2074 N N . LEU A 1 263 ? -4.234 11.062 -3.658 1.00 94.56 263 LEU A N 1
ATOM 2075 C CA . LEU A 1 263 ? -3.485 11.149 -4.915 1.00 94.56 263 LEU A CA 1
ATOM 2076 C C . LEU A 1 263 ? -2.891 12.554 -5.061 1.00 94.56 263 LEU A C 1
ATOM 2078 O O . LEU A 1 263 ? -3.580 13.492 -4.603 1.00 94.56 263 LEU A O 1
#

pLDDT: mean 89.94, std 14.1, range [32.56, 98.75]